Protein AF-A0A0L9V5A2-F1 (afdb_monomer_lite)

Sequence (262 aa):
MARRSCGPNLGGWISEEEAQTNFIDHWRLRKVIPHKYSILRFFRREGFIFQEWLERQRLKTFVEMDDQWYPDLLKKEFWTSIVGFHPRGEKTYLGIEGMHKFVVYQDCLGDPNQARDYSLYRTGEMKRDYCLCAFVIAWILLPRGDNHAQLTTEDVCIIHLLKENIQTNWETSISDNMIKLTRLEATSLPYVVFVFKVHHYFHIDCVEESCETYGKRNVVDKIALHHMGLRHGVEGWTFKDENHVEEEAPIGSSSASIRPKS

Foldseek 3Di:
DDDDPPDPPPPPLDPDPVVLVVLQVLVVPFAADEAFAEDLVQCVVLPADLSVLCVLQVCNCQRHPFDKFFPVVPDSSLVSVLLSDDPPDDAQLPPPDPDPLLVLLLVQFPHSPDDDDPPWRFLLGGDPSLSVQLVSCCGGLQDDDDDSRTDDSSSSSVSVCSVVVPHGPSVNSSSVSQNVQSPVSHDHHYDRVVSVVVVVVVVDDPPDGDIDGDDPVSYCHPVVLVVSQWDQDPVGTDHPVVPPPDPDDDDDDDDDDDDDDD

Secondary structure (DSSP, 8-state):
----------TTSSS-HHHHHHHHHHHHTSPBPPPPEE-HHHHHHTT--HHHHHHHTT-HHHHT----B-GGG--HHHHHHHHT---SS--SSS--TT--HHHHHHHHBSSTTS---TTSEEGGGB-HHHHHHHHHIIIIIS--SS-TTEE-HHHHHHHHHHHTT----HHHHHHHHHHHHHT-TTSPB--HHHHHHHHHHTT---TT---B---TTTEESHHHHHHTTEEEETTEEEEGGG------PPP-----------

Radius of gyration: 23.57 Å; chains: 1; bounding box: 55×64×80 Å

pLDDT: mean 73.64, std 19.16, range [28.72, 97.06]

Organism: Phaseolus angularis (NCBI:txid3914)

Structure (mmCIF, N/CA/C/O backbone):
data_AF-A0A0L9V5A2-F1
#
_entry.id   AF-A0A0L9V5A2-F1
#
loop_
_atom_site.group_PDB
_atom_site.id
_atom_site.type_symbol
_atom_site.label_atom_id
_atom_site.label_alt_id
_atom_site.label_comp_id
_atom_site.label_asym_id
_atom_site.label_entity_id
_atom_site.label_seq_id
_atom_site.pdbx_PDB_ins_code
_atom_site.Cartn_x
_atom_site.Cartn_y
_atom_site.Cartn_z
_atom_site.occupancy
_atom_site.B_iso_or_equiv
_atom_site.auth_seq_id
_atom_site.auth_comp_id
_atom_site.auth_asym_id
_atom_site.auth_atom_id
_atom_site.pdbx_PDB_model_num
ATOM 1 N N . MET A 1 1 ? -34.543 -8.722 35.171 1.00 34.91 1 MET A N 1
ATOM 2 C CA . MET A 1 1 ? -33.321 -9.482 34.823 1.00 34.91 1 MET A CA 1
ATOM 3 C C . MET A 1 1 ? -32.223 -8.487 34.509 1.00 34.91 1 MET A C 1
ATOM 5 O O . MET A 1 1 ? -32.443 -7.604 33.691 1.00 34.91 1 MET A O 1
ATOM 9 N N . ALA A 1 2 ? -31.104 -8.564 35.227 1.00 29.91 2 ALA A N 1
ATOM 10 C CA . ALA A 1 2 ? -29.994 -7.627 35.101 1.00 29.91 2 ALA A CA 1
ATOM 11 C C . ALA A 1 2 ? -29.233 -7.851 33.785 1.00 29.91 2 ALA A C 1
ATOM 13 O O . ALA A 1 2 ? -28.894 -8.986 33.447 1.00 29.91 2 ALA A O 1
ATOM 14 N N . ARG A 1 3 ? -28.971 -6.762 33.053 1.00 31.94 3 ARG A N 1
ATOM 15 C CA . ARG A 1 3 ? -28.111 -6.750 31.865 1.00 31.94 3 ARG A CA 1
ATOM 16 C C . ARG A 1 3 ? -26.675 -7.032 32.309 1.00 31.94 3 ARG A C 1
ATOM 18 O O . ARG A 1 3 ? -26.123 -6.278 33.106 1.00 31.94 3 ARG A O 1
ATOM 25 N N . ARG A 1 4 ? -26.071 -8.113 31.811 1.00 29.58 4 ARG A N 1
ATOM 26 C CA . ARG A 1 4 ? -24.625 -8.329 31.928 1.00 29.58 4 ARG A CA 1
ATOM 27 C C . ARG A 1 4 ? -23.933 -7.397 30.937 1.00 29.58 4 ARG A C 1
ATOM 29 O O . ARG A 1 4 ? -23.961 -7.649 29.740 1.00 29.58 4 ARG A O 1
ATOM 36 N N . SER A 1 5 ? -23.322 -6.331 31.441 1.00 33.75 5 SER A N 1
ATOM 37 C CA . SER A 1 5 ? -22.288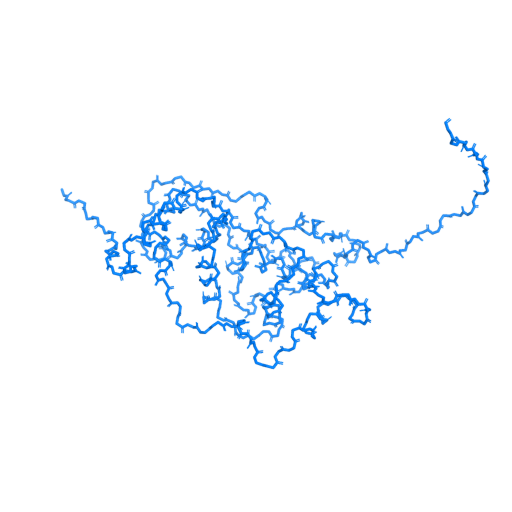 -5.602 30.712 1.00 33.75 5 SER A CA 1
ATOM 38 C C . SER A 1 5 ? -21.046 -6.491 30.640 1.00 33.75 5 SER A C 1
ATOM 40 O O . SER A 1 5 ? -20.347 -6.660 31.639 1.00 33.75 5 SER A O 1
ATOM 42 N N . CYS A 1 6 ? -20.777 -7.090 29.484 1.00 34.38 6 CYS A N 1
ATOM 43 C CA . CYS A 1 6 ? -19.465 -7.663 29.209 1.00 34.38 6 CYS A CA 1
ATOM 44 C C . CYS A 1 6 ? -18.643 -6.590 28.491 1.00 34.38 6 CYS A C 1
ATOM 46 O O . CYS A 1 6 ? -18.587 -6.547 27.269 1.00 34.38 6 CYS A O 1
ATOM 48 N N . GLY A 1 7 ? -18.086 -5.658 29.263 1.00 34.59 7 GLY A N 1
ATOM 49 C CA . GLY A 1 7 ? -16.953 -4.865 28.799 1.00 34.59 7 GLY A CA 1
ATOM 50 C C . GLY A 1 7 ? -15.673 -5.616 29.173 1.00 34.59 7 GLY A C 1
ATOM 51 O O . GLY A 1 7 ? -15.601 -6.105 30.307 1.00 34.59 7 GLY A O 1
ATOM 52 N N . PRO A 1 8 ? -14.674 -5.750 28.285 1.00 37.38 8 PRO A N 1
ATOM 53 C CA . PRO A 1 8 ? -13.376 -6.263 28.697 1.00 37.38 8 PRO A CA 1
ATOM 54 C C . PRO A 1 8 ? -12.800 -5.312 29.755 1.00 37.38 8 PRO A C 1
ATOM 56 O O . PRO A 1 8 ? -12.722 -4.102 29.549 1.00 37.38 8 PRO A O 1
ATOM 59 N N . ASN A 1 9 ? -12.444 -5.852 30.922 1.00 38.25 9 ASN A N 1
ATOM 60 C CA . ASN A 1 9 ? -11.760 -5.096 31.964 1.00 38.25 9 ASN A CA 1
ATOM 61 C C . ASN A 1 9 ? -10.348 -4.747 31.456 1.00 38.25 9 ASN A C 1
ATOM 63 O O . ASN A 1 9 ? -9.473 -5.608 31.397 1.00 38.25 9 ASN A O 1
ATOM 67 N N . LEU A 1 10 ? -10.169 -3.492 31.039 1.00 41.09 10 LEU A N 1
ATOM 68 C CA . LEU A 1 10 ? -8.944 -2.927 30.456 1.00 41.09 10 LEU A CA 1
ATOM 69 C C . LEU A 1 10 ? -7.953 -2.402 31.518 1.00 41.09 10 LEU A C 1
ATOM 71 O O . LEU A 1 10 ? -7.023 -1.665 31.186 1.00 41.09 10 LEU A O 1
ATOM 75 N N . GLY A 1 11 ? -8.117 -2.767 32.793 1.00 28.72 11 GLY A N 1
ATOM 76 C CA . GLY A 1 11 ? -7.123 -2.471 33.825 1.00 28.72 11 GLY A CA 1
ATOM 77 C C . GLY A 1 11 ? -5.803 -3.196 33.539 1.00 28.72 11 GLY A C 1
ATOM 78 O O . GLY A 1 11 ? -5.769 -4.423 33.547 1.00 28.72 11 GLY A O 1
ATOM 79 N N . GLY A 1 12 ? -4.729 -2.439 33.280 1.00 41.78 12 GLY A N 1
ATOM 80 C CA . GLY A 1 12 ? -3.359 -2.964 33.139 1.00 41.78 12 GLY A CA 1
ATOM 81 C C . GLY A 1 12 ? -2.723 -2.894 31.744 1.00 41.78 12 GLY A C 1
ATOM 82 O O . GLY A 1 12 ? -1.636 -3.432 31.566 1.00 41.78 12 GLY A O 1
ATOM 83 N N . TRP A 1 13 ? -3.363 -2.254 30.759 1.00 40.25 13 TRP A N 1
ATOM 84 C CA . TRP A 1 13 ? -2.902 -2.274 29.356 1.00 40.25 13 TRP A CA 1
ATOM 85 C C . TRP A 1 13 ? -2.117 -1.022 28.932 1.00 40.25 13 TRP A C 1
ATOM 87 O O . TRP A 1 13 ? -1.322 -1.077 27.998 1.00 40.25 13 TRP A O 1
ATOM 97 N N . ILE A 1 14 ? -2.297 0.090 29.649 1.00 42.50 14 ILE A N 1
ATOM 98 C CA . ILE A 1 14 ? -1.405 1.253 29.649 1.00 42.50 14 ILE A CA 1
ATOM 99 C C . ILE A 1 14 ? -1.099 1.514 31.122 1.00 42.50 14 ILE A C 1
ATOM 101 O O . ILE A 1 14 ? -2.015 1.773 31.898 1.00 42.50 14 ILE A O 1
ATOM 105 N N . SER A 1 15 ? 0.162 1.368 31.522 1.00 46.91 15 SER A N 1
ATOM 106 C CA . SER A 1 15 ? 0.551 1.471 32.936 1.00 46.91 15 SER A CA 1
ATOM 107 C C . SER A 1 15 ? 0.472 2.903 33.477 1.00 46.91 15 SER A C 1
ATOM 109 O O . SER A 1 15 ? 0.377 3.085 34.686 1.00 46.91 15 SER A O 1
ATOM 111 N N . GLU A 1 16 ? 0.503 3.906 32.593 1.00 49.38 16 GLU A N 1
ATOM 112 C CA . GLU A 1 16 ? 0.382 5.325 32.934 1.00 49.38 16 GLU A CA 1
ATOM 113 C C . GLU A 1 16 ? -1.010 5.877 32.610 1.00 49.38 16 GLU A C 1
ATOM 115 O O . GLU A 1 16 ? -1.433 5.955 31.455 1.00 49.38 16 GLU A O 1
ATOM 120 N N . GLU A 1 17 ? -1.695 6.332 33.652 1.00 52.56 17 GLU A N 1
ATOM 121 C CA . GLU A 1 17 ? -3.030 6.931 33.585 1.00 52.56 17 GLU A CA 1
ATOM 122 C C . GLU A 1 17 ? -3.044 8.237 32.762 1.00 52.56 17 GLU A C 1
ATOM 124 O O . GLU A 1 17 ? -3.999 8.519 32.033 1.00 52.56 17 GLU A O 1
ATOM 129 N N . GLU A 1 18 ? -1.944 8.996 32.791 1.00 56.12 18 GLU A N 1
ATOM 130 C CA . GLU A 1 18 ? -1.757 10.223 32.006 1.00 56.12 18 GLU A CA 1
ATOM 131 C C . GLU A 1 18 ? -1.566 9.931 30.509 1.00 56.12 18 GLU A C 1
ATOM 133 O O . GLU A 1 18 ? -2.202 10.569 29.670 1.00 56.12 18 GLU A O 1
ATOM 138 N N . ALA A 1 19 ? -0.773 8.914 30.152 1.00 53.50 19 ALA A N 1
ATOM 139 C CA . ALA A 1 19 ? -0.595 8.481 28.764 1.00 53.50 19 ALA A CA 1
ATOM 140 C C . ALA A 1 19 ? -1.900 7.928 28.172 1.00 53.50 19 ALA A C 1
ATOM 142 O O . ALA A 1 19 ? -2.226 8.188 27.012 1.00 53.50 19 ALA A O 1
ATOM 143 N N . GLN A 1 20 ? -2.678 7.210 28.987 1.00 52.59 20 GLN A N 1
ATOM 144 C CA . GLN A 1 20 ? -4.010 6.758 28.610 1.00 52.59 20 GLN A CA 1
ATOM 145 C C . GLN A 1 20 ? -4.940 7.957 28.369 1.00 52.59 20 GLN A C 1
ATOM 147 O O . GLN A 1 20 ? -5.577 8.019 27.320 1.00 52.59 20 GLN A O 1
ATOM 152 N N . THR A 1 21 ? -4.989 8.926 29.286 1.00 55.62 21 THR A N 1
ATOM 153 C CA . THR A 1 21 ? -5.849 10.124 29.188 1.00 55.62 21 THR A CA 1
ATOM 154 C C . THR A 1 21 ? -5.480 11.018 28.004 1.00 55.62 21 THR A C 1
ATOM 156 O O . THR A 1 21 ? -6.349 11.361 27.203 1.00 55.62 21 THR A O 1
ATOM 159 N N . ASN A 1 22 ? -4.190 11.288 27.795 1.00 56.88 22 ASN A N 1
ATOM 160 C CA . ASN A 1 22 ? -3.711 12.044 26.638 1.00 56.88 22 ASN A CA 1
ATOM 161 C C . ASN A 1 22 ? -4.047 11.341 25.318 1.00 56.88 22 ASN A C 1
ATOM 163 O O . ASN A 1 22 ? -4.504 11.988 24.376 1.00 56.88 22 ASN A O 1
ATOM 167 N N . PHE A 1 23 ? -3.892 10.018 25.243 1.00 54.31 23 PHE A N 1
ATOM 168 C CA . PHE A 1 23 ? -4.309 9.254 24.068 1.00 54.31 23 PHE A CA 1
ATOM 169 C C . PHE A 1 23 ? -5.811 9.423 23.780 1.00 54.31 23 PHE A C 1
ATOM 171 O O . PHE A 1 23 ? -6.202 9.610 22.629 1.00 54.31 23 PHE A O 1
ATOM 178 N N . ILE A 1 24 ? -6.648 9.406 24.821 1.00 55.12 24 ILE A N 1
ATOM 179 C CA . ILE A 1 24 ? -8.111 9.505 24.722 1.00 55.12 24 ILE A CA 1
ATOM 180 C C . ILE A 1 24 ? -8.573 10.858 24.170 1.00 55.12 24 ILE A C 1
ATOM 182 O O . ILE A 1 24 ? -9.433 10.888 23.283 1.00 55.12 24 ILE A O 1
ATOM 186 N N . ASP A 1 25 ? -8.026 11.959 24.680 1.00 56.47 25 ASP A N 1
ATOM 187 C CA . ASP A 1 25 ? -8.466 13.304 24.297 1.00 56.47 25 ASP A CA 1
ATOM 188 C C . ASP A 1 25 ? -8.035 13.655 22.872 1.00 56.47 25 ASP A C 1
ATOM 190 O O . ASP A 1 25 ? -8.828 14.184 22.088 1.00 56.47 25 ASP A O 1
ATOM 194 N N . HIS A 1 26 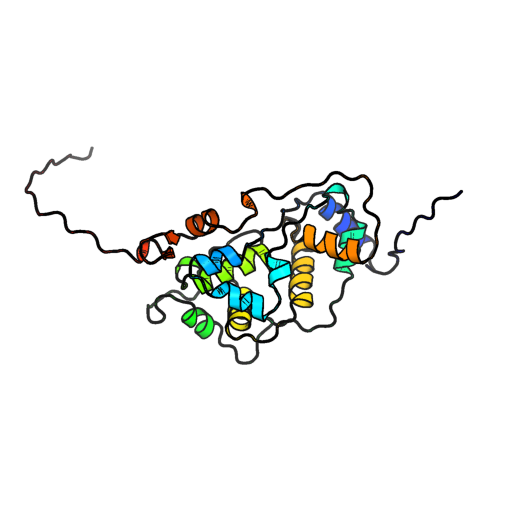? -6.825 13.247 22.479 1.00 57.41 26 HIS A N 1
ATOM 195 C CA . HIS A 1 26 ? -6.361 13.419 21.106 1.00 57.41 26 HIS A CA 1
ATOM 196 C C . HIS A 1 26 ? -7.126 12.527 20.128 1.00 57.41 26 HIS A C 1
ATOM 198 O O . HIS A 1 26 ? -7.284 12.918 18.977 1.00 57.41 26 HIS A O 1
ATOM 204 N N . TRP A 1 27 ? -7.609 11.354 20.558 1.00 61.81 27 TRP A N 1
ATOM 205 C CA . TRP A 1 27 ? -8.326 10.395 19.713 1.00 61.81 27 TRP A CA 1
ATOM 206 C C . TRP A 1 27 ? -9.686 10.908 19.237 1.00 61.81 27 TRP A C 1
ATOM 208 O O . TRP A 1 27 ? -9.975 10.880 18.042 1.00 61.81 27 TRP A O 1
ATOM 218 N N . ARG A 1 28 ? -10.524 11.397 20.164 1.00 58.03 28 ARG A N 1
ATOM 219 C CA . ARG A 1 28 ? -11.908 11.830 19.873 1.00 58.03 28 ARG A CA 1
ATOM 220 C C . ARG A 1 2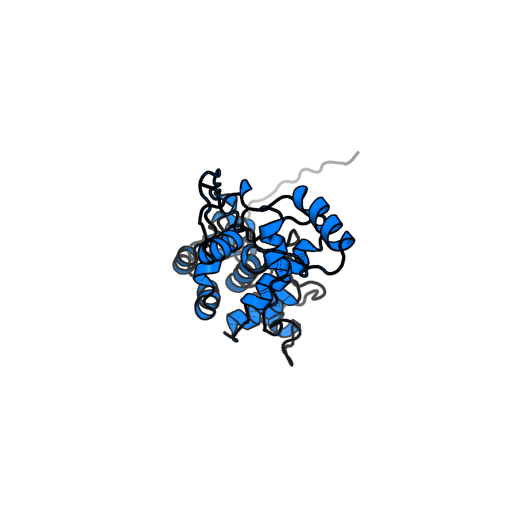8 ? -11.993 12.977 18.868 1.00 58.03 28 ARG A C 1
ATOM 222 O O . ARG A 1 28 ? -13.034 13.164 18.246 1.00 58.03 28 ARG A O 1
ATOM 229 N N . LEU A 1 29 ? -10.913 13.738 18.722 1.00 61.34 29 LEU A N 1
ATOM 230 C CA . LEU A 1 29 ? -10.829 14.885 17.824 1.00 61.34 29 LEU A CA 1
ATOM 231 C C . LEU A 1 29 ? -10.272 14.523 16.438 1.00 61.34 29 LEU A C 1
ATOM 233 O O . LEU A 1 29 ? -10.279 15.373 15.545 1.00 61.34 29 LEU A O 1
ATOM 237 N N . ARG A 1 30 ? -9.787 13.289 16.222 1.00 69.31 30 ARG A N 1
ATOM 238 C CA . ARG A 1 30 ? -9.163 12.918 14.944 1.00 69.31 30 ARG A CA 1
ATOM 239 C C . ARG A 1 30 ? -10.191 12.551 13.894 1.00 69.31 30 ARG A C 1
ATOM 241 O O . ARG A 1 30 ? -11.152 11.825 14.129 1.00 69.31 30 ARG A O 1
ATOM 248 N N . LYS A 1 31 ? -9.902 12.977 12.669 1.00 72.31 31 LYS A N 1
ATOM 249 C CA . LYS A 1 31 ? -10.633 12.544 11.487 1.00 72.31 31 LYS A CA 1
ATOM 250 C C . LYS A 1 31 ? -10.327 11.074 11.194 1.00 72.31 31 LYS A C 1
ATOM 252 O O . LYS A 1 31 ? -9.170 10.677 11.076 1.00 72.31 31 LYS A O 1
ATOM 257 N N . VAL A 1 32 ? -11.366 10.276 11.010 1.00 71.56 32 VAL A N 1
ATOM 258 C CA . VAL A 1 32 ? -11.252 8.945 10.414 1.00 71.56 32 VAL A CA 1
ATOM 259 C C . VAL A 1 32 ? -11.216 9.097 8.896 1.00 71.56 32 VAL A C 1
ATOM 261 O O . VAL A 1 32 ? -12.006 9.858 8.330 1.00 71.56 32 VAL A O 1
ATOM 264 N N . ILE A 1 33 ? -10.309 8.387 8.221 1.00 69.25 33 ILE A N 1
ATOM 265 C CA . ILE A 1 33 ? -10.357 8.281 6.760 1.00 69.25 33 ILE A CA 1
ATOM 266 C C . ILE A 1 33 ? -10.955 6.924 6.389 1.00 69.25 33 ILE A C 1
ATOM 268 O O . ILE A 1 33 ? -10.429 5.888 6.807 1.00 69.25 33 ILE A O 1
ATOM 272 N N . PRO A 1 34 ? -12.020 6.903 5.567 1.00 68.62 34 PRO A N 1
ATOM 273 C CA . PRO A 1 34 ? -12.517 5.658 5.011 1.00 68.62 34 PRO A CA 1
ATOM 274 C C . PRO A 1 34 ? -11.399 5.011 4.192 1.00 68.62 34 PRO A C 1
ATOM 276 O O . PRO A 1 34 ? -10.783 5.665 3.344 1.00 68.62 34 PRO A O 1
ATOM 279 N N . HIS A 1 35 ? -11.115 3.737 4.468 1.00 76.62 35 HIS A N 1
ATOM 280 C CA . HIS A 1 35 ? -10.011 3.042 3.817 1.00 76.62 35 HIS A CA 1
ATOM 281 C C . HIS A 1 35 ? -10.168 3.056 2.286 1.00 76.62 35 HIS A C 1
ATOM 283 O O . HIS A 1 35 ? -11.277 3.143 1.748 1.00 76.62 35 HIS A O 1
ATOM 289 N N . LYS A 1 36 ? -9.042 3.035 1.570 1.00 87.88 36 LYS A N 1
ATOM 290 C CA . LYS A 1 36 ? -9.054 2.804 0.125 1.00 87.88 36 LYS A CA 1
ATOM 291 C C . LYS A 1 36 ? -9.050 1.308 -0.138 1.00 87.88 36 LYS A C 1
ATOM 293 O O . LYS A 1 36 ? -8.382 0.571 0.581 1.00 87.88 36 LYS A O 1
ATOM 298 N N . TYR A 1 37 ? -9.770 0.876 -1.157 1.00 91.06 37 TYR A N 1
ATOM 299 C CA . TYR A 1 37 ? -9.797 -0.516 -1.589 1.00 91.06 37 TYR A CA 1
ATOM 300 C C . TYR A 1 37 ? -9.590 -0.596 -3.090 1.00 91.06 37 TYR A C 1
ATOM 302 O O . TYR A 1 37 ? -9.772 0.383 -3.812 1.00 91.06 37 TYR A O 1
ATOM 310 N N . SER A 1 38 ? -9.169 -1.754 -3.566 1.00 91.75 38 SER A N 1
ATOM 311 C CA . SER A 1 38 ? -8.843 -1.980 -4.968 1.00 91.75 38 SER A CA 1
ATOM 312 C C . SER A 1 38 ? -9.499 -3.268 -5.425 1.00 91.75 38 SER A C 1
ATOM 314 O O . SER A 1 38 ? -9.454 -4.250 -4.702 1.00 91.75 38 SER A O 1
ATOM 316 N N . ILE A 1 39 ? -10.093 -3.281 -6.619 1.00 92.19 39 ILE A N 1
ATOM 317 C CA . ILE A 1 39 ? -10.663 -4.499 -7.209 1.00 92.19 39 ILE A CA 1
ATOM 318 C C . ILE A 1 39 ? -9.583 -5.130 -8.090 1.00 92.19 39 ILE A C 1
ATOM 320 O O . ILE A 1 39 ? -9.390 -4.732 -9.239 1.00 92.19 39 ILE A O 1
ATOM 324 N N . LEU A 1 40 ? -8.880 -6.147 -7.590 1.00 93.94 40 LEU A N 1
ATOM 325 C CA . LEU A 1 40 ? -7.730 -6.752 -8.278 1.00 93.94 40 LEU A CA 1
ATOM 326 C C . LEU A 1 40 ? -8.119 -7.384 -9.620 1.00 93.94 40 LEU A C 1
ATOM 328 O O . LEU A 1 40 ? -7.334 -7.409 -10.571 1.00 93.94 40 LEU A O 1
ATOM 332 N N . ARG A 1 41 ? -9.368 -7.852 -9.731 1.00 93.94 41 ARG A N 1
ATOM 333 C CA . ARG A 1 41 ? -9.929 -8.365 -10.990 1.00 93.94 41 ARG A CA 1
ATOM 334 C C . ARG A 1 41 ? -9.977 -7.323 -12.106 1.00 93.94 41 ARG A C 1
ATOM 336 O O . ARG A 1 41 ? -9.852 -7.720 -13.261 1.00 93.94 41 ARG A O 1
ATOM 343 N N . PHE A 1 42 ? -10.179 -6.043 -11.789 1.00 94.12 42 PHE A N 1
ATOM 344 C CA . PHE A 1 42 ? -10.147 -4.969 -12.784 1.00 94.12 42 PHE A CA 1
ATOM 345 C C . PHE A 1 42 ? -8.741 -4.870 -13.381 1.00 94.12 42 PHE A C 1
ATOM 347 O O . PHE A 1 42 ? -8.574 -5.075 -14.577 1.00 94.12 42 PHE A O 1
ATOM 354 N N . PHE A 1 43 ? -7.719 -4.719 -12.540 1.00 94.94 43 PHE A N 1
ATOM 355 C CA . PHE A 1 43 ? -6.332 -4.578 -12.987 1.00 94.94 43 PHE A CA 1
ATOM 356 C C . PHE A 1 43 ? -5.820 -5.767 -13.802 1.00 94.94 43 PHE A C 1
ATOM 358 O O . PHE A 1 43 ? -5.150 -5.576 -14.814 1.00 94.94 43 PHE A O 1
ATOM 365 N N . ARG A 1 44 ? -6.215 -6.992 -13.436 1.00 94.88 44 ARG A N 1
ATOM 366 C CA . ARG A 1 44 ? -5.898 -8.180 -14.240 1.00 94.88 44 ARG A CA 1
ATOM 367 C C . ARG A 1 44 ? -6.450 -8.089 -15.667 1.00 94.88 44 ARG A C 1
ATOM 369 O O . ARG A 1 44 ? -5.769 -8.487 -16.603 1.00 94.88 44 ARG A O 1
ATOM 376 N N . ARG A 1 45 ? -7.685 -7.600 -15.842 1.00 94.31 45 ARG A N 1
ATOM 377 C CA . ARG A 1 45 ? -8.304 -7.445 -17.174 1.00 94.31 45 ARG A CA 1
ATOM 378 C C . ARG A 1 45 ? -7.631 -6.349 -17.992 1.00 94.31 45 ARG A C 1
ATOM 380 O O . ARG A 1 45 ? -7.540 -6.477 -19.203 1.00 94.31 45 ARG A O 1
ATOM 387 N N . GLU A 1 46 ? -7.142 -5.319 -17.316 1.00 93.62 46 GLU A N 1
ATOM 388 C CA . GLU A 1 46 ? -6.435 -4.185 -17.915 1.00 93.62 46 GLU A CA 1
ATOM 389 C C . GLU A 1 46 ? -4.945 -4.480 -18.205 1.00 93.62 46 GLU A C 1
ATOM 391 O O . GLU A 1 46 ? -4.208 -3.590 -18.625 1.00 93.62 46 GLU A O 1
ATOM 396 N N . GLY A 1 47 ? -4.484 -5.721 -17.990 1.00 93.94 47 GLY A N 1
ATOM 397 C CA . GLY A 1 47 ? -3.134 -6.170 -18.352 1.00 93.94 47 GLY A CA 1
ATOM 398 C C . GLY A 1 47 ? -2.034 -5.821 -17.345 1.00 93.94 47 GLY A C 1
ATOM 399 O O . GLY A 1 47 ? -0.850 -5.882 -17.686 1.00 93.94 47 GLY A O 1
ATOM 400 N N . PHE A 1 48 ? -2.398 -5.453 -16.118 1.00 95.50 48 PHE A N 1
ATOM 401 C CA . PHE A 1 48 ? -1.442 -5.320 -15.020 1.00 95.50 48 PHE A CA 1
ATOM 402 C C . PHE A 1 48 ? -1.061 -6.694 -14.453 1.00 95.50 48 PHE A C 1
ATOM 404 O O . PHE A 1 48 ? -1.767 -7.684 -14.654 1.00 95.50 48 PHE A O 1
ATOM 411 N N . ILE A 1 49 ? 0.058 -6.752 -13.737 1.00 95.94 49 ILE A N 1
ATOM 412 C CA . ILE A 1 49 ? 0.645 -7.944 -13.111 1.00 95.94 49 ILE A CA 1
ATOM 413 C C . ILE A 1 49 ? 0.768 -7.769 -11.590 1.00 95.94 49 ILE A C 1
ATOM 415 O O . ILE A 1 49 ? 0.697 -8.763 -10.866 1.00 95.94 49 ILE A O 1
ATOM 419 N N . PHE A 1 50 ? 0.909 -6.540 -11.072 1.00 95.56 50 PHE A N 1
ATOM 420 C CA . PHE A 1 50 ? 1.175 -6.294 -9.643 1.00 95.56 50 PHE A CA 1
ATOM 421 C C . PHE A 1 50 ? 0.166 -6.972 -8.698 1.00 95.56 50 PHE A C 1
ATOM 423 O O . PHE A 1 50 ? 0.515 -7.369 -7.586 1.00 95.56 50 PHE A O 1
ATOM 430 N N . GLN A 1 51 ? -1.087 -7.142 -9.133 1.00 95.94 51 GLN A N 1
ATOM 431 C CA . GLN A 1 51 ? -2.118 -7.805 -8.341 1.00 95.94 51 GLN A CA 1
ATOM 432 C C . GLN A 1 51 ? -1.771 -9.263 -8.019 1.00 95.94 51 GLN A C 1
ATOM 434 O O . GLN A 1 51 ? -2.181 -9.770 -6.977 1.00 95.94 51 GLN A O 1
ATOM 439 N N . GLU A 1 52 ? -1.001 -9.939 -8.877 1.00 97.06 52 GLU A N 1
ATOM 440 C CA . GLU A 1 52 ? -0.522 -11.293 -8.599 1.00 97.06 52 GLU A CA 1
ATOM 441 C C . GLU A 1 52 ? 0.451 -11.313 -7.421 1.00 97.06 52 GLU A C 1
ATOM 443 O O . GLU A 1 52 ? 0.446 -12.265 -6.643 1.00 97.06 52 GLU A O 1
ATOM 448 N N . TRP A 1 53 ? 1.264 -10.265 -7.257 1.00 97.06 53 TRP A N 1
ATOM 449 C CA . TRP A 1 53 ? 2.206 -10.152 -6.141 1.00 97.06 53 TRP A CA 1
ATOM 450 C C . TRP A 1 53 ? 1.451 -10.098 -4.807 1.00 97.06 53 TRP A C 1
ATOM 452 O O . TRP A 1 53 ? 1.801 -10.796 -3.857 1.00 97.06 53 TRP A O 1
ATOM 462 N N . LEU A 1 54 ? 0.345 -9.348 -4.768 1.00 95.88 54 LEU A N 1
ATOM 463 C CA . LEU A 1 54 ? -0.548 -9.268 -3.607 1.00 95.88 54 LEU A CA 1
ATOM 464 C C . LEU A 1 54 ? -1.260 -10.602 -3.335 1.00 95.88 54 LEU A C 1
ATOM 466 O O . LEU A 1 54 ? -1.362 -11.039 -2.187 1.00 95.88 54 LEU A O 1
ATOM 470 N N . GLU A 1 55 ? -1.751 -11.271 -4.380 1.00 94.56 55 GLU A N 1
ATOM 471 C CA . GLU A 1 55 ? -2.447 -12.554 -4.243 1.00 94.56 55 GLU A CA 1
ATOM 472 C C . GLU A 1 55 ? -1.528 -13.668 -3.722 1.00 94.56 55 GLU A C 1
ATOM 474 O O . GLU A 1 55 ? -1.948 -14.430 -2.848 1.00 94.56 55 GLU A O 1
ATOM 479 N N . ARG A 1 56 ? -0.265 -13.730 -4.172 1.00 95.12 56 ARG A N 1
ATOM 480 C CA . ARG A 1 56 ? 0.730 -14.701 -3.668 1.00 95.12 56 ARG A CA 1
ATOM 481 C C . ARG A 1 56 ? 0.993 -14.541 -2.168 1.00 95.12 56 ARG A C 1
ATOM 483 O O . ARG A 1 56 ? 1.215 -15.527 -1.473 1.00 95.12 56 ARG A O 1
ATOM 490 N N . GLN A 1 57 ? 0.857 -13.317 -1.666 1.00 92.00 57 GLN A N 1
ATOM 491 C CA . GLN A 1 57 ? 1.013 -12.951 -0.257 1.00 92.00 57 GLN A CA 1
ATOM 492 C C . GLN A 1 57 ? -0.298 -13.027 0.540 1.00 92.00 57 GLN A C 1
ATOM 494 O O . GLN A 1 57 ? -0.341 -12.637 1.705 1.00 92.00 57 GLN A O 1
ATOM 499 N N . ARG A 1 58 ? -1.377 -13.548 -0.068 1.00 92.44 58 ARG A N 1
ATOM 500 C CA . ARG A 1 58 ? -2.716 -13.684 0.536 1.00 92.44 58 ARG A CA 1
ATOM 501 C C . ARG A 1 58 ? -3.339 -12.350 0.969 1.00 92.44 58 ARG A C 1
ATOM 503 O O . ARG A 1 58 ? -4.234 -12.329 1.808 1.00 92.44 58 ARG A O 1
ATOM 510 N N . LEU A 1 59 ? -2.930 -11.243 0.349 1.00 93.62 59 LEU A N 1
ATOM 511 C CA . LEU A 1 59 ? -3.420 -9.898 0.671 1.00 93.62 59 LEU A CA 1
ATOM 512 C C . LEU A 1 59 ? -4.741 -9.532 -0.003 1.00 93.62 59 LEU A C 1
ATOM 514 O O . LEU A 1 59 ? -5.311 -8.487 0.294 1.00 93.62 59 LEU A O 1
ATOM 518 N N . LYS A 1 60 ? -5.249 -10.377 -0.901 1.00 93.88 60 LYS A N 1
ATOM 519 C CA . LYS A 1 60 ? -6.456 -10.095 -1.684 1.00 93.88 60 LYS A CA 1
ATOM 520 C C . LYS A 1 60 ? -7.643 -9.661 -0.828 1.00 93.88 60 LYS A C 1
ATOM 522 O O . LYS A 1 60 ? -8.173 -8.582 -1.039 1.00 93.88 60 LYS A O 1
ATOM 527 N N . THR A 1 61 ? -8.029 -10.471 0.157 1.00 90.44 61 THR A N 1
ATOM 528 C CA . THR A 1 61 ? -9.183 -10.176 1.021 1.00 90.44 61 THR A CA 1
ATOM 529 C C . THR A 1 61 ? -9.022 -8.856 1.769 1.00 90.44 61 THR A C 1
ATOM 531 O O . THR A 1 61 ? -10.005 -8.173 2.022 1.00 90.44 61 THR A O 1
ATOM 534 N N . PHE A 1 62 ? -7.786 -8.487 2.108 1.00 90.00 62 PHE A N 1
ATOM 535 C CA . PHE A 1 62 ? -7.499 -7.226 2.776 1.00 90.00 62 PHE A CA 1
ATOM 536 C C . PHE A 1 62 ? -7.603 -6.034 1.815 1.00 90.00 62 PHE A C 1
ATOM 538 O O . PHE A 1 62 ? -8.203 -5.018 2.146 1.00 90.00 62 PHE A O 1
ATOM 545 N N . VAL A 1 63 ? -7.045 -6.163 0.608 1.00 92.06 63 VAL A N 1
ATOM 546 C CA . VAL A 1 63 ? -6.996 -5.086 -0.393 1.00 92.06 63 VAL A CA 1
ATOM 547 C C . VAL A 1 63 ? -8.349 -4.833 -1.067 1.00 92.06 63 VAL A C 1
ATOM 549 O O . VAL A 1 63 ? -8.640 -3.697 -1.442 1.00 92.06 63 VAL A O 1
ATOM 552 N N . GLU A 1 64 ? -9.171 -5.873 -1.205 1.00 92.62 64 GLU A N 1
ATOM 553 C CA . GLU A 1 64 ? -10.517 -5.807 -1.793 1.00 92.62 64 GLU A CA 1
ATOM 554 C C . GLU A 1 64 ? -11.622 -5.583 -0.742 1.00 92.62 64 GLU A C 1
ATOM 556 O O . GLU A 1 64 ? -12.794 -5.741 -1.062 1.00 92.62 64 GLU A O 1
ATOM 561 N N . MET A 1 65 ? -11.275 -5.259 0.507 1.00 88.44 65 MET A N 1
ATOM 562 C CA . MET A 1 65 ? -12.255 -5.033 1.573 1.00 88.44 65 MET A CA 1
ATOM 563 C C . MET A 1 65 ? -13.159 -3.839 1.215 1.00 88.44 65 MET A C 1
ATOM 565 O O . MET A 1 65 ? -12.659 -2.762 0.934 1.00 88.44 65 MET A O 1
ATOM 569 N N . ASP A 1 66 ? -14.476 -4.008 1.161 1.00 86.12 66 ASP A N 1
ATOM 570 C CA . ASP A 1 66 ? -15.408 -2.938 0.759 1.00 86.12 66 ASP A CA 1
ATOM 571 C C . ASP A 1 66 ? -16.669 -2.885 1.634 1.00 86.12 66 ASP A C 1
ATOM 573 O O . ASP A 1 66 ? -17.660 -2.232 1.297 1.00 86.12 66 ASP A O 1
ATOM 577 N N . ASP A 1 67 ? -16.622 -3.557 2.783 1.00 81.19 67 ASP A N 1
ATOM 578 C CA . ASP A 1 67 ? -17.754 -3.671 3.685 1.00 81.19 67 ASP A CA 1
ATOM 579 C C . ASP A 1 67 ? -18.138 -2.339 4.335 1.00 81.19 67 ASP A C 1
ATOM 581 O O . ASP A 1 67 ? -17.350 -1.401 4.467 1.00 81.19 67 ASP A O 1
ATOM 585 N N . GLN A 1 68 ? -19.379 -2.288 4.805 1.00 76.62 68 GLN A N 1
ATOM 586 C CA . GLN A 1 68 ? -19.871 -1.177 5.607 1.00 76.62 68 GLN A CA 1
ATOM 587 C C . GLN A 1 68 ? -19.097 -1.083 6.927 1.00 76.62 68 GLN A C 1
ATOM 589 O O . GLN A 1 68 ? -18.707 -2.096 7.514 1.00 76.62 68 GLN A O 1
ATOM 594 N N . TRP A 1 69 ? -18.914 0.140 7.416 1.00 73.56 69 TRP A N 1
ATOM 595 C CA . TRP A 1 69 ? -18.358 0.401 8.742 1.00 73.56 69 TRP A CA 1
ATOM 596 C C . TRP A 1 69 ? -19.309 1.259 9.559 1.00 73.56 69 TRP A C 1
ATOM 598 O O . TRP A 1 69 ? -20.199 1.907 9.020 1.00 73.56 69 TRP A O 1
ATOM 608 N N . TYR A 1 70 ? -19.112 1.254 10.869 1.00 71.12 70 TYR A N 1
ATOM 609 C CA . TYR A 1 70 ? -19.989 1.906 11.830 1.00 71.12 70 TYR A CA 1
ATOM 610 C C . TYR A 1 70 ? -19.147 2.934 12.588 1.00 71.12 70 TYR A C 1
ATOM 612 O O . TYR A 1 70 ? -18.395 2.548 13.489 1.00 71.12 70 TYR A O 1
ATOM 620 N N . PRO A 1 71 ? -19.183 4.217 12.187 1.00 67.19 71 PRO A N 1
ATOM 621 C CA . PRO A 1 71 ? -18.339 5.250 12.783 1.00 67.19 71 PRO A CA 1
ATOM 622 C C . PRO A 1 71 ? -18.545 5.380 14.289 1.00 67.19 71 PRO A C 1
ATOM 624 O O . PRO A 1 71 ? -17.576 5.495 15.040 1.00 67.19 71 PRO A O 1
ATOM 627 N N . ASP A 1 72 ? -19.801 5.276 14.718 1.00 63.44 72 ASP A N 1
ATOM 628 C CA . ASP A 1 72 ? -20.223 5.390 16.113 1.00 63.44 72 ASP A CA 1
ATOM 629 C C . ASP A 1 72 ? -19.661 4.247 16.992 1.00 63.44 72 ASP A C 1
ATOM 631 O O . ASP A 1 72 ? -19.425 4.440 18.191 1.00 63.44 72 ASP A O 1
ATOM 635 N N . LEU A 1 73 ? -19.331 3.093 16.384 1.00 61.66 73 LEU A N 1
ATOM 636 C CA . LEU A 1 73 ? -18.759 1.920 17.058 1.00 61.66 73 LEU A CA 1
ATOM 637 C C . LEU A 1 73 ? -17.244 2.008 17.247 1.00 61.66 73 LEU A C 1
ATOM 639 O O . LEU A 1 73 ? -16.686 1.219 18.014 1.00 61.66 73 LEU A O 1
ATOM 643 N N . LEU A 1 74 ? -16.561 2.981 16.632 1.00 62.44 74 LEU A N 1
ATOM 644 C CA . LEU A 1 74 ? -15.131 3.242 16.848 1.00 62.44 74 LEU A CA 1
ATOM 645 C C . LEU A 1 74 ? -14.893 3.962 18.189 1.00 62.44 74 LEU A C 1
ATOM 647 O O . LEU A 1 74 ? -14.222 4.995 18.268 1.00 62.44 74 LEU A O 1
ATOM 651 N N . LYS A 1 75 ? -15.454 3.403 19.264 1.00 61.41 75 LYS A N 1
ATOM 652 C CA . LYS A 1 75 ? -15.331 3.903 20.633 1.00 61.41 75 LYS A CA 1
ATOM 653 C C . LYS A 1 75 ? -13.908 3.680 21.154 1.00 61.41 75 LYS A C 1
ATOM 655 O O . LYS A 1 75 ? -13.140 2.857 20.653 1.00 61.41 75 LYS A O 1
ATOM 660 N N . LYS A 1 76 ? -13.555 4.444 22.186 1.00 54.06 76 LYS A N 1
ATOM 661 C CA . LYS A 1 76 ? -12.249 4.463 22.870 1.00 54.06 76 LYS A CA 1
ATOM 662 C C . LYS A 1 76 ? -11.698 3.058 23.169 1.00 54.06 76 LYS A C 1
ATOM 664 O O . LYS A 1 76 ? -10.499 2.809 23.031 1.00 54.06 76 LYS A O 1
ATOM 669 N N . GLU A 1 77 ? -12.565 2.141 23.575 1.00 56.81 77 GLU A N 1
ATOM 670 C CA . GLU A 1 77 ? -12.226 0.782 24.004 1.00 56.81 77 GLU A CA 1
ATOM 671 C C . GLU A 1 77 ? -11.689 -0.066 22.839 1.00 56.81 77 GLU A C 1
ATOM 673 O O . GLU A 1 77 ? -10.781 -0.879 23.019 1.00 56.81 77 GLU A O 1
ATOM 678 N N . PHE A 1 78 ? -12.185 0.195 21.628 1.00 61.88 78 PHE A N 1
ATOM 679 C CA . PHE A 1 78 ? -11.844 -0.523 20.403 1.00 61.88 78 PHE A CA 1
ATOM 680 C C . PHE A 1 78 ? -10.377 -0.328 20.022 1.00 61.88 78 PHE A C 1
ATOM 682 O O . PHE A 1 78 ? -9.643 -1.284 19.792 1.00 61.88 78 PHE A O 1
ATOM 689 N N . TRP A 1 79 ? -9.914 0.920 20.028 1.00 58.50 79 TRP A N 1
ATOM 690 C CA . TRP A 1 79 ? -8.550 1.260 19.629 1.00 58.50 79 TRP A CA 1
ATOM 691 C C . TRP A 1 79 ? -7.527 1.026 20.726 1.00 58.50 79 TRP A C 1
ATOM 693 O O . TRP A 1 79 ? -6.394 0.655 20.431 1.00 58.50 79 TRP A O 1
ATOM 703 N N . THR A 1 80 ? -7.939 1.135 21.990 1.00 56.09 80 THR A N 1
ATOM 704 C CA . THR A 1 80 ? -7.094 0.738 23.125 1.00 56.09 80 THR A CA 1
ATOM 705 C C . THR A 1 80 ? -6.734 -0.752 23.043 1.00 56.09 80 THR A C 1
ATOM 707 O O . THR A 1 80 ? -5.587 -1.113 23.297 1.00 56.09 80 THR A O 1
ATOM 710 N N . SER A 1 81 ? -7.664 -1.612 22.601 1.00 58.88 81 SER A N 1
ATOM 711 C CA . SER A 1 81 ? -7.375 -3.036 22.366 1.00 58.88 81 SER A CA 1
ATOM 712 C C . SER A 1 81 ? -6.362 -3.275 21.237 1.00 58.88 81 SER A C 1
ATOM 714 O O . SER A 1 81 ? -5.536 -4.176 21.343 1.00 58.88 81 SER A O 1
ATOM 716 N N . ILE A 1 82 ? -6.360 -2.426 20.202 1.00 58.94 82 ILE A N 1
ATOM 717 C CA . ILE A 1 82 ? -5.400 -2.489 19.089 1.00 58.94 82 ILE A CA 1
ATOM 718 C C . ILE A 1 82 ? -4.018 -1.997 19.516 1.00 58.94 82 ILE A C 1
ATOM 720 O O . ILE A 1 82 ? -3.020 -2.601 19.152 1.00 58.94 82 ILE A O 1
ATOM 724 N N . VAL A 1 83 ? -3.934 -0.925 20.308 1.00 52.94 83 VAL A N 1
ATOM 725 C CA . VAL A 1 83 ? -2.650 -0.437 20.846 1.00 52.94 83 VAL A CA 1
ATOM 726 C C . VAL A 1 83 ? -2.039 -1.449 21.825 1.00 52.94 83 VAL A C 1
ATOM 728 O O . VAL A 1 83 ? -0.819 -1.556 21.913 1.00 52.94 83 VAL A O 1
ATOM 731 N N . GLY A 1 84 ? -2.873 -2.227 22.522 1.00 52.78 84 GLY A N 1
ATOM 732 C CA . GLY A 1 84 ? -2.445 -3.376 23.325 1.00 52.78 84 GLY A CA 1
ATOM 733 C C . GLY A 1 84 ? -2.153 -4.647 22.515 1.00 52.78 84 GLY A C 1
ATOM 734 O O . GLY A 1 84 ? -1.592 -5.598 23.069 1.00 52.78 84 GLY A O 1
ATOM 735 N N . PHE A 1 85 ? -2.502 -4.687 21.225 1.00 54.28 85 PHE A N 1
ATOM 736 C CA . PHE A 1 85 ? -2.221 -5.814 20.342 1.00 54.28 85 PHE A CA 1
ATOM 737 C C . PHE A 1 85 ? -0.719 -5.855 20.059 1.00 54.28 85 PHE A C 1
ATOM 739 O O . PHE A 1 85 ? -0.169 -4.963 19.420 1.00 54.28 85 PHE A O 1
ATOM 746 N N . HIS A 1 86 ? -0.052 -6.889 20.568 1.00 57.94 86 HIS A N 1
ATOM 747 C CA . HIS A 1 86 ? 1.369 -7.131 20.338 1.00 57.94 86 HIS A CA 1
ATOM 748 C C . HIS A 1 86 ? 1.511 -8.331 19.398 1.00 57.94 86 HIS A C 1
ATOM 750 O O . HIS A 1 86 ? 1.456 -9.477 19.864 1.00 57.94 86 HIS A O 1
ATOM 756 N N . PRO A 1 87 ? 1.682 -8.101 18.087 1.00 59.44 87 PRO A N 1
ATOM 757 C CA . PRO A 1 87 ? 1.981 -9.177 17.158 1.00 59.44 87 PRO A CA 1
ATOM 758 C C . PRO A 1 87 ? 3.283 -9.847 17.584 1.00 59.44 87 PRO A C 1
ATOM 760 O O . PRO A 1 87 ? 4.279 -9.184 17.870 1.00 59.44 87 PRO A O 1
ATOM 763 N N . ARG A 1 88 ? 3.304 -11.180 17.610 1.00 53.97 88 ARG A N 1
ATOM 764 C CA . ARG A 1 88 ? 4.482 -11.966 18.025 1.00 53.97 88 ARG A CA 1
ATOM 765 C C . ARG A 1 88 ? 5.534 -12.115 16.918 1.00 53.97 88 ARG A C 1
ATOM 767 O O . ARG A 1 88 ? 6.239 -13.118 16.874 1.00 53.97 88 ARG A O 1
ATOM 774 N N . GLY A 1 89 ? 5.608 -11.160 15.998 1.00 62.50 89 GLY A N 1
ATOM 775 C CA . GLY A 1 89 ? 6.426 -11.263 14.798 1.00 62.50 89 GLY A CA 1
ATOM 776 C C . GLY A 1 89 ? 7.399 -10.112 14.632 1.00 62.50 89 GLY A C 1
ATOM 777 O O . GLY A 1 89 ? 7.055 -8.971 14.919 1.00 62.50 89 GLY A O 1
ATOM 778 N N . GLU A 1 90 ? 8.581 -10.426 14.110 1.00 64.25 90 GLU A N 1
ATOM 779 C CA . GLU A 1 90 ? 9.578 -9.440 13.694 1.00 64.25 90 GLU A CA 1
ATOM 780 C C . GLU A 1 90 ? 9.072 -8.594 12.518 1.00 64.25 90 GLU A C 1
ATOM 782 O O . GLU A 1 90 ? 8.336 -9.070 11.642 1.00 64.25 90 GLU A O 1
ATOM 787 N N . LYS A 1 91 ? 9.505 -7.332 12.481 1.00 65.44 91 LYS A N 1
ATOM 788 C CA . LYS A 1 91 ? 9.251 -6.437 11.348 1.00 65.44 91 LYS A CA 1
ATOM 789 C C . LYS A 1 91 ? 9.976 -6.954 10.117 1.00 65.44 91 LYS A C 1
ATOM 791 O O . LYS A 1 91 ? 11.188 -7.131 10.122 1.00 65.44 91 LYS A O 1
ATOM 796 N N . THR A 1 92 ? 9.251 -7.104 9.021 1.00 62.56 92 THR A N 1
ATOM 797 C CA . THR A 1 92 ? 9.793 -7.668 7.778 1.00 62.56 92 THR A CA 1
ATOM 798 C C . THR A 1 92 ? 10.535 -6.675 6.896 1.00 62.56 92 THR A C 1
ATOM 800 O O . THR A 1 92 ? 11.320 -7.086 6.050 1.00 62.56 92 THR A O 1
ATOM 803 N N . TYR A 1 93 ? 10.319 -5.372 7.080 1.00 64.50 93 TYR A N 1
ATOM 804 C CA . TYR A 1 93 ? 10.950 -4.325 6.269 1.00 64.50 93 TYR A CA 1
ATOM 805 C C . TYR A 1 93 ? 12.098 -3.592 6.986 1.00 64.50 93 TYR A C 1
ATOM 807 O O . TYR A 1 93 ? 12.757 -2.752 6.361 1.00 64.50 93 TYR A O 1
ATOM 815 N N . LEU A 1 94 ? 12.351 -3.875 8.275 1.00 61.25 94 LEU A N 1
ATOM 816 C CA . LEU A 1 94 ? 13.498 -3.326 9.008 1.00 61.25 94 LEU A CA 1
ATOM 817 C C . LEU A 1 94 ? 14.785 -3.980 8.499 1.00 61.25 94 LEU A C 1
ATOM 819 O O . LEU A 1 94 ? 15.291 -4.921 9.089 1.00 61.25 94 LEU A O 1
ATOM 823 N N . GLY A 1 95 ? 15.292 -3.457 7.382 1.00 57.47 95 GLY A N 1
ATOM 824 C CA . GLY A 1 95 ? 16.578 -3.844 6.815 1.00 57.47 95 GLY A CA 1
ATOM 825 C C . GLY A 1 95 ? 16.632 -5.324 6.467 1.00 57.47 95 GLY A C 1
ATOM 826 O O . GLY A 1 95 ? 17.259 -6.095 7.180 1.00 57.47 95 GLY A O 1
ATOM 827 N N . ILE A 1 96 ? 16.016 -5.704 5.344 1.00 69.00 96 ILE A N 1
ATOM 828 C CA . ILE A 1 96 ? 16.298 -6.998 4.715 1.00 69.00 96 ILE A CA 1
ATOM 829 C C . ILE A 1 96 ? 17.817 -7.073 4.537 1.00 69.00 96 ILE A C 1
ATOM 831 O O . ILE A 1 96 ? 18.404 -6.244 3.833 1.00 69.00 96 ILE A O 1
ATOM 835 N N . GLU A 1 97 ? 18.454 -7.994 5.254 1.00 70.56 97 GLU A N 1
ATOM 836 C CA . GLU A 1 97 ? 19.907 -8.098 5.301 1.00 70.56 97 GLU A CA 1
ATOM 837 C C . GLU A 1 97 ? 20.455 -8.323 3.885 1.00 70.56 97 GLU A C 1
ATOM 839 O O . GLU A 1 97 ? 19.943 -9.146 3.127 1.00 70.56 97 GLU A O 1
ATOM 844 N N . GLY A 1 98 ? 21.447 -7.523 3.487 1.00 73.62 98 GLY A N 1
ATOM 845 C CA . GLY A 1 98 ? 22.001 -7.552 2.129 1.00 73.62 98 GLY A CA 1
ATOM 846 C C . GLY A 1 98 ? 21.140 -6.886 1.043 1.00 73.62 98 GLY A C 1
ATOM 847 O O . GLY A 1 98 ? 21.563 -6.840 -0.111 1.00 73.62 98 GLY A O 1
ATOM 848 N N . MET A 1 99 ? 19.968 -6.321 1.363 1.00 82.00 99 MET A N 1
ATOM 849 C CA . MET A 1 99 ? 19.151 -5.629 0.362 1.00 82.00 99 MET A CA 1
ATOM 850 C C . MET A 1 99 ? 19.718 -4.246 0.023 1.00 82.00 99 MET A C 1
ATOM 852 O O . MET A 1 99 ? 19.637 -3.284 0.796 1.00 82.00 99 MET A O 1
ATOM 856 N N . HIS A 1 100 ? 20.210 -4.112 -1.206 1.00 86.12 100 HIS A N 1
ATOM 857 C CA . HIS A 1 100 ? 20.645 -2.839 -1.765 1.00 86.12 100 HIS A CA 1
ATOM 858 C C . HIS A 1 100 ? 19.446 -2.047 -2.307 1.00 86.12 100 HIS A C 1
ATOM 860 O O . HIS A 1 100 ? 19.092 -2.145 -3.477 1.00 86.12 100 HIS A O 1
ATOM 866 N N . LYS A 1 101 ? 18.833 -1.223 -1.446 1.00 86.06 101 LYS A N 1
ATOM 867 C CA . LYS A 1 101 ? 17.643 -0.387 -1.741 1.00 86.06 101 LYS A CA 1
ATOM 868 C C . LYS A 1 101 ? 17.725 0.382 -3.063 1.00 86.06 101 LYS A C 1
ATOM 870 O O . LYS A 1 101 ? 16.733 0.487 -3.771 1.00 86.06 101 LYS A O 1
ATOM 875 N N . PHE A 1 102 ? 18.909 0.897 -3.385 1.00 86.00 102 PHE A N 1
ATOM 876 C CA . PHE A 1 102 ? 19.165 1.609 -4.633 1.00 86.00 102 PHE A CA 1
ATOM 877 C C . PHE A 1 102 ? 18.954 0.716 -5.860 1.00 86.00 102 PHE A C 1
ATOM 879 O O . PHE A 1 102 ? 18.234 1.108 -6.767 1.00 86.00 102 PHE A O 1
ATOM 886 N N . VAL A 1 103 ? 19.507 -0.500 -5.844 1.00 88.31 103 VAL A N 1
ATOM 887 C CA . VAL A 1 103 ? 19.366 -1.480 -6.933 1.00 88.31 103 VAL A CA 1
ATOM 888 C C . VAL A 1 103 ? 17.902 -1.880 -7.094 1.00 88.31 103 VAL A C 1
ATOM 890 O O . VAL A 1 103 ? 17.366 -1.839 -8.194 1.00 88.31 103 VAL A O 1
ATOM 893 N N . VAL A 1 104 ? 17.216 -2.149 -5.978 1.00 90.19 104 VAL A N 1
ATOM 894 C CA . VAL A 1 104 ? 15.778 -2.456 -5.985 1.00 90.19 104 VAL A CA 1
ATOM 895 C C . VAL A 1 104 ? 14.969 -1.326 -6.620 1.00 90.19 104 VAL A C 1
ATOM 897 O O . VAL A 1 104 ? 14.107 -1.572 -7.462 1.00 90.19 104 VAL A O 1
ATOM 900 N N . TYR A 1 105 ? 15.227 -0.079 -6.218 1.00 92.00 105 TYR A N 1
ATOM 901 C CA . TYR A 1 105 ? 14.536 1.064 -6.800 1.00 92.00 105 TYR A CA 1
ATOM 902 C C . TYR A 1 105 ? 14.866 1.218 -8.288 1.00 92.00 105 TYR A C 1
ATOM 904 O O . TYR A 1 105 ? 13.949 1.432 -9.074 1.00 92.00 105 TYR A O 1
ATOM 912 N N . GLN A 1 106 ? 16.129 1.045 -8.691 1.00 91.38 106 GLN A N 1
ATOM 913 C CA . GLN A 1 106 ? 16.537 1.085 -10.096 1.00 91.38 106 GLN A CA 1
ATOM 914 C C . GLN A 1 106 ? 15.800 0.053 -10.956 1.00 91.38 106 GLN A C 1
ATOM 916 O O . GLN A 1 106 ? 15.315 0.399 -12.032 1.00 91.38 106 GLN A O 1
ATOM 921 N N . ASP A 1 107 ? 15.621 -1.173 -10.464 1.00 91.69 107 ASP A N 1
ATOM 922 C CA . ASP A 1 107 ? 14.874 -2.223 -11.170 1.00 91.69 107 ASP A CA 1
ATOM 923 C C . ASP A 1 107 ? 13.397 -1.849 -11.393 1.00 91.69 107 ASP A C 1
ATOM 925 O O . ASP A 1 107 ? 12.762 -2.280 -12.371 1.00 91.69 107 ASP A O 1
ATOM 929 N N . CYS A 1 108 ? 12.850 -1.006 -10.512 1.00 93.62 108 CYS A N 1
ATOM 930 C CA . CYS A 1 108 ? 11.487 -0.500 -10.616 1.00 93.62 108 CYS A CA 1
ATOM 931 C C . CYS A 1 108 ? 11.317 0.573 -11.704 1.00 93.62 108 CYS A C 1
ATOM 933 O O . CYS A 1 108 ? 10.183 0.821 -12.120 1.00 93.62 108 CYS A O 1
ATOM 935 N N . LEU A 1 109 ? 12.398 1.207 -12.167 1.00 92.44 109 LEU A N 1
ATOM 936 C CA . LEU A 1 109 ? 12.364 2.327 -13.114 1.00 92.44 109 LEU A CA 1
ATOM 937 C C . LEU A 1 109 ? 12.041 1.869 -14.538 1.00 92.44 109 LEU A C 1
ATOM 939 O O . LEU A 1 109 ? 12.387 0.754 -14.932 1.00 92.44 109 LEU A O 1
ATOM 943 N N . GLY A 1 110 ? 11.390 2.746 -15.310 1.00 89.94 110 GLY A N 1
ATOM 944 C CA . GLY A 1 110 ? 11.164 2.543 -16.747 1.00 89.94 110 GLY A CA 1
ATOM 945 C C . GLY A 1 110 ? 12.481 2.397 -17.513 1.00 89.94 110 GLY A C 1
ATOM 946 O O . GLY A 1 110 ? 12.702 1.379 -18.164 1.00 89.94 110 GLY A O 1
ATOM 947 N N . ASP A 1 111 ? 13.382 3.369 -17.342 1.00 87.62 111 ASP A N 1
ATOM 948 C CA . ASP A 1 111 ? 14.766 3.321 -17.830 1.00 87.62 111 ASP A CA 1
ATOM 949 C C . ASP A 1 111 ? 15.751 3.279 -16.642 1.00 87.62 111 ASP A C 1
ATOM 951 O O . ASP A 1 111 ? 15.908 4.291 -15.953 1.00 87.62 111 ASP A O 1
ATOM 955 N N . PRO A 1 112 ? 16.408 2.142 -16.360 1.00 83.00 112 PRO A N 1
ATOM 956 C CA . PRO A 1 112 ? 17.345 2.027 -15.242 1.00 83.00 112 PRO A CA 1
ATOM 957 C C . PRO A 1 112 ? 18.696 2.723 -15.488 1.00 83.00 112 PRO A C 1
ATOM 959 O O . PRO A 1 112 ? 19.423 2.983 -14.531 1.00 83.00 112 PRO A O 1
ATOM 962 N N . ASN A 1 113 ? 19.048 3.030 -16.743 1.00 82.06 113 ASN A N 1
ATOM 963 C CA . ASN A 1 113 ? 20.364 3.571 -17.108 1.00 82.06 113 ASN A CA 1
ATOM 964 C C . ASN A 1 113 ? 20.393 5.102 -17.173 1.00 82.06 113 ASN A C 1
ATOM 966 O O . ASN A 1 113 ? 21.466 5.701 -17.276 1.00 82.06 113 ASN A O 1
ATOM 970 N N . GLN A 1 114 ? 19.231 5.750 -17.121 1.00 82.12 114 GLN A N 1
ATOM 971 C CA . GLN A 1 114 ? 19.145 7.202 -17.134 1.00 82.12 114 GLN A CA 1
ATOM 972 C C . GLN A 1 114 ? 19.823 7.799 -15.888 1.00 82.12 114 GLN A C 1
ATOM 974 O O . GLN A 1 114 ? 19.584 7.371 -14.757 1.00 82.12 114 GLN A O 1
ATOM 979 N N . ALA A 1 115 ? 20.659 8.822 -16.088 1.00 76.00 115 ALA A N 1
ATOM 980 C CA . ALA A 1 115 ? 21.280 9.565 -14.994 1.00 76.00 115 ALA A CA 1
ATOM 981 C C . ALA A 1 115 ? 20.230 10.409 -14.254 1.00 76.00 115 ALA A C 1
ATOM 983 O O . ALA A 1 115 ? 19.488 11.162 -14.889 1.00 76.00 115 ALA A O 1
ATOM 984 N N . ARG A 1 116 ? 20.155 10.279 -12.921 1.00 78.12 116 ARG A N 1
ATOM 985 C CA . ARG A 1 116 ? 19.111 10.905 -12.093 1.00 78.12 116 ARG A CA 1
ATOM 986 C C . ARG A 1 116 ? 19.610 11.289 -10.708 1.00 78.12 116 ARG A C 1
ATOM 988 O O . ARG A 1 116 ? 20.621 10.775 -10.230 1.00 78.12 116 ARG A O 1
ATOM 995 N N . ASP A 1 117 ? 18.854 12.171 -10.064 1.00 79.06 117 ASP A N 1
ATOM 996 C CA . ASP A 1 117 ? 19.001 12.452 -8.642 1.00 79.06 117 ASP A CA 1
ATOM 997 C C . ASP A 1 117 ? 18.286 11.372 -7.817 1.00 79.06 117 ASP A C 1
ATOM 999 O O . ASP A 1 117 ? 17.059 11.312 -7.769 1.00 79.06 117 ASP A O 1
ATOM 1003 N N . TYR A 1 118 ? 19.075 10.525 -7.157 1.00 78.75 118 TYR A N 1
ATOM 1004 C CA . TYR A 1 118 ? 18.593 9.447 -6.291 1.00 78.75 118 TYR A CA 1
ATOM 1005 C C . TYR A 1 118 ? 18.447 9.872 -4.823 1.00 78.75 118 TYR A C 1
ATOM 1007 O O . TYR A 1 118 ? 18.292 9.021 -3.946 1.00 78.75 118 TYR A O 1
ATOM 1015 N N . SER A 1 119 ? 18.479 11.178 -4.537 1.00 81.44 119 SER A N 1
ATOM 1016 C CA . SER A 1 119 ? 18.153 11.705 -3.209 1.00 81.44 119 SER A CA 1
ATOM 1017 C C . SER A 1 119 ? 16.709 11.396 -2.792 1.00 81.44 119 SER A C 1
ATOM 1019 O O . SER A 1 119 ? 16.418 11.306 -1.599 1.00 81.44 119 SER A O 1
ATOM 1021 N N . LEU A 1 120 ? 15.812 11.198 -3.766 1.00 84.50 120 LEU A N 1
ATOM 1022 C CA . LEU A 1 120 ? 14.394 10.909 -3.570 1.00 84.50 120 LEU A CA 1
ATOM 1023 C C . LEU A 1 120 ? 13.942 9.770 -4.489 1.00 84.50 120 LEU A C 1
ATOM 1025 O O . LEU A 1 120 ? 14.178 9.796 -5.694 1.00 84.50 120 LEU A O 1
ATOM 1029 N N . TYR A 1 121 ? 13.210 8.807 -3.937 1.00 89.62 121 TYR A N 1
ATOM 1030 C CA . TYR A 1 121 ? 12.574 7.743 -4.711 1.00 89.62 121 TYR A CA 1
ATOM 1031 C C . TYR A 1 121 ? 11.213 8.230 -5.229 1.00 89.62 121 TYR A C 1
ATOM 1033 O O . TYR A 1 121 ? 10.303 8.455 -4.436 1.00 89.62 121 TYR A O 1
ATOM 1041 N N . ARG A 1 122 ? 11.050 8.428 -6.539 1.00 90.62 122 ARG A N 1
ATOM 1042 C CA . ARG A 1 122 ? 9.846 9.013 -7.158 1.00 90.62 122 ARG A CA 1
ATOM 1043 C C . ARG A 1 122 ? 8.998 7.955 -7.856 1.00 90.62 122 ARG A C 1
ATOM 1045 O O . ARG A 1 122 ? 9.516 7.113 -8.579 1.00 90.62 122 ARG A O 1
ATOM 1052 N N . THR A 1 123 ? 7.677 8.038 -7.707 1.00 89.31 123 THR A N 1
ATOM 1053 C CA . THR A 1 123 ? 6.757 7.072 -8.336 1.00 89.31 123 THR A CA 1
ATOM 1054 C C . THR A 1 123 ? 6.500 7.332 -9.819 1.00 89.31 123 THR A C 1
ATOM 1056 O O . THR A 1 123 ? 6.198 6.394 -10.552 1.00 89.31 123 THR A O 1
ATOM 1059 N N . GLY A 1 124 ? 6.658 8.577 -10.279 1.00 86.38 124 GLY A N 1
ATOM 1060 C CA . GLY A 1 124 ? 6.380 8.976 -11.667 1.00 86.38 124 GLY A CA 1
ATOM 1061 C C . GLY A 1 124 ? 7.342 8.411 -12.718 1.00 86.38 124 GLY A C 1
ATOM 1062 O O . GLY A 1 124 ? 7.049 8.481 -13.901 1.00 86.38 124 GLY A O 1
ATOM 1063 N N . GLU A 1 125 ? 8.473 7.846 -12.296 1.00 87.19 125 GLU A N 1
ATOM 1064 C CA . GLU A 1 125 ? 9.511 7.301 -13.186 1.00 87.19 125 GLU A CA 1
ATOM 1065 C C . GLU A 1 125 ? 9.543 5.764 -13.195 1.00 87.19 125 GLU A C 1
ATOM 1067 O O . GLU A 1 125 ? 10.388 5.136 -13.845 1.00 87.19 125 GLU A O 1
ATOM 1072 N N . MET A 1 126 ? 8.666 5.145 -12.407 1.00 92.12 126 MET A N 1
ATOM 1073 C CA . MET A 1 126 ? 8.602 3.701 -12.237 1.00 92.12 126 MET A CA 1
ATOM 1074 C C . MET A 1 126 ? 7.757 3.069 -13.336 1.00 92.12 126 MET A C 1
ATOM 1076 O O . MET A 1 126 ? 6.786 3.660 -13.799 1.00 92.12 126 MET A O 1
ATOM 1080 N N . LYS A 1 127 ? 8.051 1.816 -13.694 1.00 93.44 127 LYS A N 1
ATOM 1081 C CA . LYS A 1 127 ? 7.163 1.025 -14.557 1.00 93.44 127 LYS A CA 1
ATOM 1082 C C . LYS A 1 127 ? 5.779 0.934 -13.911 1.00 93.44 127 LYS A C 1
ATOM 1084 O O . LYS A 1 127 ? 5.657 0.867 -12.683 1.00 93.44 127 LYS A O 1
ATOM 1089 N N . ARG A 1 128 ? 4.738 0.863 -14.743 1.00 93.06 128 ARG A N 1
ATOM 1090 C CA . ARG A 1 128 ? 3.329 0.957 -14.320 1.00 93.06 128 ARG A CA 1
ATOM 1091 C C . ARG A 1 128 ? 2.948 0.032 -13.157 1.00 93.06 128 ARG A C 1
ATOM 1093 O O . ARG A 1 128 ? 2.264 0.469 -12.239 1.00 93.06 128 ARG A O 1
ATOM 1100 N N . ASP A 1 129 ? 3.423 -1.214 -13.156 1.00 95.31 129 ASP A N 1
ATOM 1101 C CA . ASP A 1 129 ? 3.112 -2.196 -12.110 1.00 95.31 129 ASP A CA 1
ATOM 1102 C C . ASP A 1 129 ? 3.755 -1.858 -10.765 1.00 95.31 129 ASP A C 1
ATOM 1104 O O . ASP A 1 129 ? 3.103 -1.943 -9.726 1.00 95.31 129 ASP A O 1
ATOM 1108 N N . TYR A 1 130 ? 5.014 -1.416 -10.772 1.00 95.75 130 TYR A N 1
ATOM 1109 C CA . TYR A 1 130 ? 5.691 -0.978 -9.554 1.00 95.75 130 TYR A CA 1
ATOM 1110 C C . TYR A 1 130 ? 5.086 0.319 -9.018 1.00 95.75 130 TYR A C 1
ATOM 1112 O O . TYR A 1 130 ? 4.895 0.453 -7.811 1.00 95.75 130 TYR A O 1
ATOM 1120 N N . CYS A 1 131 ? 4.740 1.247 -9.913 1.00 93.56 131 CYS A N 1
ATOM 1121 C CA . CYS A 1 131 ? 4.053 2.485 -9.566 1.00 93.56 131 CYS A CA 1
ATOM 1122 C C . CYS A 1 131 ? 2.710 2.187 -8.879 1.00 93.56 131 CYS A C 1
ATOM 1124 O O . CYS A 1 131 ? 2.446 2.652 -7.772 1.00 93.56 131 CYS A O 1
ATOM 1126 N N . LEU A 1 132 ? 1.885 1.326 -9.475 1.00 93.50 132 LEU A N 1
ATOM 1127 C CA . LEU A 1 132 ? 0.587 0.961 -8.914 1.00 93.50 132 LEU A CA 1
ATOM 1128 C C . LEU A 1 132 ? 0.707 0.171 -7.603 1.00 93.50 132 LEU A C 1
ATOM 1130 O O . LEU A 1 132 ? -0.051 0.418 -6.664 1.00 93.50 132 LEU A O 1
ATOM 1134 N N . CYS A 1 133 ? 1.695 -0.722 -7.503 1.00 95.38 133 CYS A N 1
ATOM 1135 C CA . CYS A 1 133 ? 2.035 -1.411 -6.260 1.00 95.38 133 CYS A CA 1
ATOM 1136 C C . CYS A 1 133 ? 2.366 -0.412 -5.141 1.00 95.38 133 CYS A C 1
ATOM 1138 O O . CYS A 1 133 ? 1.801 -0.503 -4.052 1.00 95.38 133 CYS A O 1
ATOM 1140 N N . ALA A 1 134 ? 3.197 0.596 -5.428 1.00 94.25 134 ALA A N 1
ATOM 1141 C CA . ALA A 1 134 ? 3.528 1.657 -4.482 1.00 94.25 134 ALA A CA 1
ATOM 1142 C C . ALA A 1 134 ? 2.294 2.414 -3.981 1.00 94.25 134 ALA A C 1
ATOM 1144 O O . ALA A 1 134 ? 2.164 2.665 -2.783 1.00 94.25 134 ALA A O 1
ATOM 1145 N N . PHE A 1 135 ? 1.363 2.745 -4.877 1.00 91.88 135 PHE A N 1
ATOM 1146 C CA . PHE A 1 135 ? 0.117 3.399 -4.487 1.00 91.88 135 PHE A CA 1
ATOM 1147 C C . PHE A 1 135 ? -0.762 2.495 -3.623 1.00 91.88 135 PHE A C 1
ATOM 1149 O O . PHE A 1 135 ? -1.303 2.966 -2.627 1.00 91.88 135 PHE A O 1
ATOM 1156 N N . VAL A 1 136 ? -0.878 1.201 -3.937 1.00 93.31 136 VAL A N 1
ATOM 1157 C CA . VAL A 1 136 ? -1.617 0.250 -3.089 1.00 93.31 136 VAL A CA 1
ATOM 1158 C C . VAL A 1 136 ? -0.972 0.114 -1.710 1.00 93.31 136 VAL A C 1
ATOM 1160 O O . VAL A 1 136 ? -1.690 0.094 -0.709 1.00 93.31 136 VAL A O 1
ATOM 1163 N N . ILE A 1 137 ? 0.360 0.105 -1.625 1.00 93.38 137 ILE A N 1
ATOM 1164 C CA . ILE A 1 137 ? 1.066 0.134 -0.340 1.00 93.38 137 ILE A CA 1
ATOM 1165 C C . ILE A 1 137 ? 0.699 1.413 0.421 1.00 93.38 137 ILE A C 1
ATOM 1167 O O . ILE A 1 137 ? 0.140 1.331 1.510 1.00 93.38 137 ILE A O 1
ATOM 1171 N N . ALA A 1 138 ? 0.906 2.586 -0.177 1.00 91.19 138 ALA A N 1
ATOM 1172 C CA . ALA A 1 138 ? 0.734 3.877 0.489 1.00 91.19 138 ALA A CA 1
ATOM 1173 C C . ALA A 1 138 ? -0.728 4.297 0.741 1.00 91.19 138 ALA A C 1
ATOM 1175 O O . ALA A 1 138 ? -0.958 5.303 1.416 1.00 91.19 138 ALA A O 1
ATOM 1176 N N . TRP A 1 139 ? -1.713 3.586 0.184 1.00 88.81 139 TRP A N 1
ATOM 1177 C CA . TRP A 1 139 ? -3.143 3.874 0.357 1.00 88.81 139 TRP A CA 1
ATOM 1178 C C . TRP A 1 139 ? -3.916 2.807 1.120 1.00 88.81 139 TRP A C 1
ATOM 1180 O O . TRP A 1 139 ? -4.934 3.137 1.729 1.00 88.81 139 TRP A O 1
ATOM 1190 N N . ILE A 1 140 ? -3.482 1.550 1.046 1.00 91.25 140 ILE A N 1
ATOM 1191 C CA . ILE A 1 140 ? -4.258 0.406 1.530 1.00 91.25 140 ILE A CA 1
ATOM 1192 C C . ILE A 1 140 ? -3.465 -0.375 2.567 1.00 91.25 140 ILE A C 1
ATOM 1194 O O . ILE A 1 140 ? -3.948 -0.544 3.681 1.00 91.25 140 ILE A O 1
ATOM 1198 N N . LEU A 1 141 ? -2.258 -0.839 2.227 1.00 91.50 141 LEU A N 1
ATOM 1199 C CA . LEU A 1 141 ? -1.498 -1.719 3.122 1.00 91.50 141 LEU A CA 1
ATOM 1200 C C . LEU A 1 141 ? -0.870 -0.960 4.280 1.00 91.50 141 LEU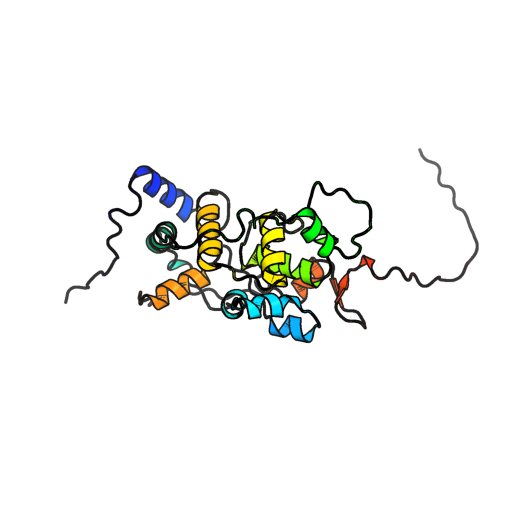 A C 1
ATOM 1202 O O . LEU A 1 141 ? -0.970 -1.426 5.406 1.00 91.50 141 LEU A O 1
ATOM 1206 N N . LEU A 1 142 ? -0.251 0.187 4.002 1.00 89.81 142 LEU A N 1
ATOM 1207 C CA . LEU A 1 142 ? 0.422 1.080 4.945 1.00 89.81 142 LEU A CA 1
ATOM 1208 C C . LEU A 1 142 ? 0.072 2.546 4.612 1.00 89.81 142 LEU A C 1
ATOM 1210 O O . LEU A 1 142 ? 0.928 3.321 4.174 1.00 89.81 142 LEU A O 1
ATOM 1214 N N . PRO A 1 143 ? -1.210 2.933 4.755 1.00 87.50 143 PRO A N 1
ATOM 1215 C CA . PRO A 1 143 ? -1.683 4.268 4.461 1.00 87.50 143 PRO A CA 1
ATOM 1216 C C . PRO A 1 143 ? -0.909 5.325 5.240 1.00 87.50 143 PRO A C 1
ATOM 1218 O O . PRO A 1 143 ? -0.727 5.218 6.453 1.00 87.50 143 PRO A O 1
ATOM 1221 N N . ARG A 1 144 ? -0.506 6.373 4.522 1.00 81.88 144 ARG A N 1
ATOM 1222 C CA . ARG A 1 144 ? 0.104 7.592 5.065 1.00 81.88 144 ARG A CA 1
ATOM 1223 C C . ARG A 1 144 ? -0.625 8.831 4.554 1.00 81.88 144 ARG A C 1
ATOM 1225 O O . ARG A 1 144 ? -1.298 8.773 3.528 1.00 81.88 144 ARG A O 1
ATOM 1232 N N . GLY A 1 145 ? -0.532 9.930 5.302 1.00 69.50 145 GLY A N 1
ATOM 1233 C CA . GLY A 1 145 ? -1.368 11.116 5.088 1.00 69.50 145 GLY A CA 1
ATOM 1234 C C . GLY A 1 145 ? -1.036 11.938 3.840 1.00 69.50 145 GLY A C 1
ATOM 1235 O O . GLY A 1 145 ? -1.921 12.612 3.318 1.00 69.50 145 GLY A O 1
ATOM 1236 N N . ASP A 1 146 ? 0.208 11.898 3.362 1.00 72.38 146 ASP A N 1
ATOM 1237 C CA . ASP A 1 146 ? 0.688 12.765 2.289 1.00 72.38 146 ASP A CA 1
ATOM 1238 C C . ASP A 1 146 ? 1.830 12.150 1.452 1.00 72.38 146 ASP A C 1
ATOM 1240 O O . ASP A 1 146 ? 2.298 11.031 1.678 1.00 72.38 146 ASP A O 1
ATOM 1244 N N . ASN A 1 147 ? 2.236 12.901 0.420 1.00 78.94 147 ASN A N 1
ATOM 1245 C CA . ASN A 1 147 ? 3.394 12.641 -0.442 1.00 78.94 147 ASN A CA 1
ATOM 1246 C C . ASN A 1 147 ? 3.417 11.255 -1.125 1.00 78.94 147 ASN A C 1
ATOM 1248 O O . ASN A 1 147 ? 4.427 10.556 -1.145 1.00 78.94 147 ASN A O 1
ATOM 1252 N N . HIS A 1 148 ? 2.309 10.868 -1.764 1.00 82.56 148 HIS A N 1
ATOM 1253 C CA . HIS A 1 148 ? 2.227 9.624 -2.551 1.00 82.56 148 HIS A CA 1
ATOM 1254 C C . HIS A 1 148 ? 3.061 9.638 -3.850 1.00 82.56 148 HIS A C 1
ATOM 1256 O O . HIS A 1 148 ? 3.165 8.622 -4.532 1.00 82.56 148 HIS A O 1
ATOM 1262 N N . ALA A 1 149 ? 3.649 10.785 -4.203 1.00 85.19 149 ALA A N 1
ATOM 1263 C CA . ALA A 1 149 ? 4.566 10.915 -5.334 1.00 85.19 149 ALA A CA 1
ATOM 1264 C C . ALA A 1 149 ? 5.984 10.406 -5.010 1.00 85.19 149 ALA A C 1
ATOM 1266 O O . ALA A 1 149 ? 6.808 10.258 -5.916 1.00 85.19 149 ALA A O 1
ATOM 1267 N N . GLN A 1 150 ? 6.280 10.163 -3.728 1.00 89.62 150 GLN A N 1
ATOM 1268 C CA . GLN A 1 150 ? 7.577 9.692 -3.261 1.00 89.62 150 GLN A CA 1
ATOM 1269 C C . GLN A 1 150 ? 7.436 8.395 -2.462 1.00 89.62 150 GLN A C 1
ATOM 1271 O O . GLN A 1 150 ? 6.525 8.232 -1.643 1.00 89.62 150 GLN A O 1
ATOM 1276 N N . LEU A 1 151 ? 8.369 7.477 -2.692 1.00 91.44 151 LEU A N 1
ATOM 1277 C CA . LEU A 1 151 ? 8.536 6.273 -1.898 1.00 91.44 151 LEU A CA 1
ATOM 1278 C C . LEU A 1 151 ? 9.393 6.578 -0.674 1.00 91.44 151 LEU A C 1
ATOM 1280 O O . LEU A 1 151 ? 10.444 7.217 -0.739 1.00 91.44 151 LEU A O 1
ATOM 1284 N N . THR A 1 152 ? 8.969 6.029 0.446 1.00 89.94 152 THR A N 1
ATOM 1285 C CA . THR A 1 152 ? 9.824 5.801 1.598 1.00 89.94 152 THR A CA 1
ATOM 1286 C C . THR A 1 152 ? 10.717 4.589 1.340 1.00 89.94 152 THR A C 1
ATOM 1288 O O . THR A 1 152 ? 10.464 3.760 0.466 1.00 89.94 152 THR A O 1
ATOM 1291 N N . THR A 1 153 ? 11.754 4.438 2.161 1.00 88.25 153 THR A N 1
ATOM 1292 C CA . THR A 1 153 ? 12.561 3.210 2.165 1.00 88.25 153 THR A CA 1
ATOM 1293 C C . THR A 1 153 ? 11.715 1.962 2.440 1.00 88.25 153 THR A C 1
ATOM 1295 O O . THR A 1 153 ? 11.986 0.906 1.877 1.00 88.25 153 THR A O 1
ATOM 1298 N N . GLU A 1 154 ? 10.699 2.085 3.295 1.00 88.62 154 GLU A N 1
ATOM 1299 C CA . GLU A 1 154 ? 9.785 0.997 3.642 1.00 88.62 154 GLU A CA 1
ATOM 1300 C C . GLU A 1 154 ? 8.992 0.523 2.417 1.00 88.62 154 GLU A C 1
ATOM 1302 O O . GLU A 1 154 ? 8.920 -0.679 2.175 1.00 88.62 154 GLU A O 1
ATOM 1307 N N . ASP A 1 155 ? 8.514 1.442 1.572 1.00 91.88 155 ASP A N 1
ATOM 1308 C CA . ASP A 1 155 ? 7.816 1.058 0.338 1.00 91.88 155 ASP A CA 1
ATOM 1309 C C . ASP A 1 155 ? 8.737 0.312 -0.628 1.00 91.88 155 ASP A C 1
ATOM 1311 O O . ASP A 1 155 ? 8.329 -0.693 -1.200 1.00 91.88 155 ASP A O 1
ATOM 1315 N N . VAL A 1 156 ? 9.986 0.769 -0.791 1.00 92.44 156 VAL A N 1
ATOM 1316 C CA . VAL A 1 156 ? 10.973 0.102 -1.659 1.00 92.44 156 VAL A CA 1
ATOM 1317 C C . VAL A 1 156 ? 11.221 -1.334 -1.183 1.00 92.44 156 VAL A C 1
ATOM 1319 O O . VAL A 1 156 ? 11.202 -2.259 -1.995 1.00 92.44 156 VAL A O 1
ATOM 1322 N N . CYS A 1 157 ? 11.386 -1.542 0.131 1.00 91.81 157 CYS A N 1
ATOM 1323 C CA . CYS A 1 157 ? 11.508 -2.882 0.712 1.00 91.81 157 CYS A CA 1
ATOM 1324 C C . CYS A 1 157 ? 10.270 -3.739 0.413 1.00 91.81 157 CYS A C 1
ATOM 1326 O O . CYS A 1 157 ? 10.392 -4.885 -0.008 1.00 91.81 157 CYS A O 1
ATOM 1328 N N . ILE A 1 158 ? 9.072 -3.195 0.621 1.00 92.62 158 ILE A N 1
ATOM 1329 C CA . ILE A 1 158 ? 7.825 -3.949 0.467 1.00 92.62 158 ILE A CA 1
ATOM 1330 C C . ILE A 1 158 ? 7.562 -4.308 -0.991 1.00 92.62 158 ILE A C 1
ATOM 1332 O O . ILE A 1 158 ? 7.146 -5.431 -1.270 1.00 92.62 158 ILE A O 1
ATOM 1336 N N . ILE A 1 159 ? 7.846 -3.402 -1.925 1.00 94.69 159 ILE A N 1
ATOM 1337 C CA . ILE A 1 159 ? 7.759 -3.688 -3.359 1.00 94.69 159 ILE A CA 1
ATOM 1338 C C . ILE A 1 159 ? 8.634 -4.894 -3.705 1.00 94.69 159 ILE A C 1
ATOM 1340 O O . ILE A 1 159 ? 8.158 -5.807 -4.377 1.00 94.69 159 ILE A O 1
ATOM 1344 N N . HIS A 1 160 ? 9.871 -4.936 -3.203 1.00 93.31 160 HIS A N 1
ATOM 1345 C CA . HIS A 1 160 ? 10.769 -6.072 -3.403 1.00 93.31 160 HIS A CA 1
ATOM 1346 C C . HIS A 1 160 ? 10.213 -7.368 -2.803 1.00 93.31 160 HIS A C 1
ATOM 1348 O O . HIS A 1 160 ? 10.129 -8.375 -3.503 1.00 93.31 160 HIS A O 1
ATOM 1354 N N . LEU A 1 161 ? 9.764 -7.334 -1.543 1.00 92.62 161 LEU A N 1
ATOM 1355 C CA . LEU A 1 161 ? 9.182 -8.496 -0.859 1.00 92.62 161 LEU A CA 1
ATOM 1356 C C . LEU A 1 161 ? 7.978 -9.068 -1.619 1.00 92.62 161 LEU A C 1
ATOM 1358 O O . LEU A 1 161 ? 7.887 -10.278 -1.824 1.00 92.62 161 LEU A O 1
ATOM 1362 N N . LEU A 1 162 ? 7.073 -8.196 -2.074 1.00 94.19 162 LEU A N 1
ATOM 1363 C CA . LEU A 1 162 ? 5.910 -8.568 -2.878 1.00 94.19 162 LEU A CA 1
ATOM 1364 C C . LEU A 1 162 ? 6.339 -9.192 -4.211 1.00 94.19 162 LEU A C 1
ATOM 1366 O O . LEU A 1 162 ? 5.859 -10.263 -4.588 1.00 94.19 162 LEU A O 1
ATOM 1370 N N . LYS A 1 163 ? 7.254 -8.527 -4.920 1.00 95.19 163 LYS A N 1
ATOM 1371 C CA . LYS A 1 163 ? 7.686 -8.895 -6.270 1.00 95.19 163 LYS A CA 1
ATOM 1372 C C . LYS A 1 163 ? 8.454 -10.221 -6.313 1.00 95.19 163 LYS A C 1
ATOM 1374 O O . LYS A 1 163 ? 8.234 -11.013 -7.235 1.00 95.19 163 LYS A O 1
ATOM 1379 N N . GLU A 1 164 ? 9.314 -10.458 -5.326 1.00 92.88 164 GLU A N 1
ATOM 1380 C CA . GLU A 1 164 ? 10.103 -11.688 -5.168 1.00 92.88 164 GLU A CA 1
ATOM 1381 C C . GLU A 1 164 ? 9.371 -12.762 -4.353 1.00 92.88 164 GLU A C 1
ATOM 1383 O O . GLU A 1 164 ? 9.871 -13.868 -4.167 1.00 92.88 164 GLU A O 1
ATOM 1388 N N . ASN A 1 165 ? 8.145 -12.464 -3.911 1.00 92.56 165 ASN A N 1
ATOM 1389 C CA . ASN A 1 165 ? 7.312 -13.354 -3.113 1.00 92.56 165 ASN A CA 1
ATOM 1390 C C . ASN A 1 165 ? 8.012 -13.861 -1.836 1.00 92.56 165 ASN A C 1
ATOM 1392 O O . ASN A 1 165 ? 7.887 -15.025 -1.449 1.00 92.56 165 ASN A O 1
ATOM 1396 N N . ILE A 1 166 ? 8.741 -12.973 -1.166 1.00 89.94 166 ILE A N 1
ATOM 1397 C CA . ILE A 1 166 ? 9.359 -13.251 0.128 1.00 89.94 166 ILE A CA 1
ATOM 1398 C C . ILE A 1 166 ? 8.271 -13.138 1.197 1.00 89.94 166 ILE A C 1
ATOM 1400 O O . ILE A 1 166 ? 7.535 -12.149 1.259 1.00 89.94 166 ILE A O 1
ATOM 1404 N N . GLN A 1 167 ? 8.124 -14.175 2.023 1.00 86.62 167 GLN A N 1
ATOM 1405 C CA . GLN A 1 167 ? 7.054 -14.245 3.015 1.00 86.62 167 GLN A CA 1
ATOM 1406 C C . GLN A 1 167 ? 7.121 -13.052 3.974 1.00 86.62 167 GLN A C 1
ATOM 1408 O O . GLN A 1 167 ? 8.117 -12.850 4.666 1.00 86.62 167 GLN A O 1
ATOM 1413 N N . THR A 1 168 ? 6.033 -12.285 4.028 1.00 86.12 168 THR A N 1
ATOM 1414 C CA . THR A 1 168 ? 5.950 -11.061 4.824 1.00 86.12 168 THR A CA 1
ATOM 1415 C C . THR A 1 168 ? 4.978 -11.230 5.991 1.00 86.12 168 THR A C 1
ATOM 1417 O O . THR A 1 168 ? 3.879 -11.764 5.828 1.00 86.12 168 THR A O 1
ATOM 1420 N N . ASN A 1 169 ? 5.365 -10.767 7.182 1.00 86.12 169 ASN A N 1
ATOM 1421 C CA . ASN A 1 169 ? 4.478 -10.697 8.336 1.00 86.12 169 ASN A CA 1
ATOM 1422 C C . ASN A 1 169 ? 3.614 -9.433 8.244 1.00 86.12 169 ASN A C 1
ATOM 1424 O O . ASN A 1 169 ? 3.937 -8.368 8.779 1.00 86.12 169 ASN A O 1
ATOM 1428 N N . TRP A 1 170 ? 2.516 -9.566 7.503 1.00 86.44 170 TRP A N 1
ATOM 1429 C CA . TRP A 1 170 ? 1.560 -8.486 7.283 1.00 86.44 170 TRP A CA 1
ATOM 1430 C C . TRP A 1 170 ? 0.828 -8.073 8.555 1.00 86.44 170 TRP A C 1
ATOM 1432 O O . TRP A 1 170 ? 0.523 -6.895 8.696 1.00 86.44 170 TRP A O 1
ATOM 1442 N N . GLU A 1 171 ? 0.603 -9.002 9.489 1.00 79.69 171 GLU A N 1
ATOM 1443 C CA . GLU A 1 171 ? -0.012 -8.706 10.787 1.00 79.69 171 GLU A CA 1
ATOM 1444 C C . GLU A 1 171 ? 0.829 -7.680 11.550 1.00 79.69 171 GLU A C 1
ATOM 1446 O O . GLU A 1 171 ? 0.327 -6.597 11.845 1.00 79.69 171 GLU A O 1
ATOM 1451 N N . THR A 1 172 ? 2.120 -7.975 11.756 1.00 82.31 172 THR A N 1
ATOM 1452 C CA . THR A 1 172 ? 3.065 -7.052 12.402 1.00 82.31 172 THR A CA 1
ATOM 1453 C C . THR A 1 172 ? 3.168 -5.728 11.647 1.00 82.31 172 THR A C 1
ATOM 1455 O O . THR A 1 172 ? 3.113 -4.657 12.245 1.00 82.31 172 THR A O 1
ATOM 1458 N N . SER A 1 173 ? 3.286 -5.780 10.317 1.00 85.38 173 SER A N 1
ATOM 1459 C CA . SER A 1 173 ? 3.479 -4.572 9.505 1.00 85.38 173 SER A CA 1
ATOM 1460 C C . SER A 1 173 ? 2.279 -3.620 9.587 1.00 85.38 173 SER A C 1
ATOM 1462 O O . SER A 1 173 ? 2.451 -2.413 9.759 1.00 85.38 173 SER A O 1
ATOM 1464 N N . ILE A 1 174 ? 1.058 -4.160 9.501 1.00 84.31 174 ILE A N 1
ATOM 1465 C CA . ILE A 1 174 ? -0.183 -3.380 9.575 1.00 84.31 174 ILE A CA 1
ATOM 1466 C C . ILE A 1 174 ? -0.371 -2.817 10.985 1.00 84.31 174 ILE A C 1
ATOM 1468 O O . ILE A 1 174 ? -0.619 -1.619 11.126 1.00 84.31 174 ILE A O 1
ATOM 1472 N N . SER A 1 175 ? -0.207 -3.630 12.032 1.00 78.00 175 SER A N 1
ATOM 1473 C CA . SER A 1 175 ? -0.361 -3.161 13.414 1.00 78.00 175 SER A CA 1
ATOM 1474 C C . SER A 1 175 ? 0.668 -2.095 13.786 1.00 78.00 175 SER A C 1
ATOM 1476 O O . SER A 1 175 ? 0.328 -1.117 14.447 1.00 78.00 175 SER A O 1
ATOM 1478 N N . ASP A 1 176 ? 1.914 -2.229 13.328 1.00 79.81 176 ASP A N 1
ATOM 1479 C CA . ASP A 1 176 ? 2.950 -1.228 13.578 1.00 79.81 176 ASP A CA 1
ATOM 1480 C C . ASP A 1 176 ? 2.620 0.098 12.903 1.00 79.81 176 ASP A C 1
ATOM 1482 O O . ASP A 1 176 ? 2.803 1.160 13.503 1.00 79.81 176 ASP A O 1
ATOM 1486 N N . ASN A 1 177 ? 2.095 0.056 11.675 1.00 83.69 177 ASN A N 1
ATOM 1487 C CA . ASN A 1 177 ? 1.622 1.259 11.004 1.00 83.69 177 ASN A CA 1
ATOM 1488 C C . ASN A 1 177 ? 0.434 1.884 11.749 1.00 83.69 177 ASN A C 1
ATOM 1490 O O . ASN A 1 177 ? 0.398 3.100 11.928 1.00 83.69 177 ASN A O 1
ATOM 1494 N N . MET A 1 178 ? -0.495 1.071 12.261 1.00 78.06 178 MET A N 1
ATOM 1495 C CA . MET A 1 178 ? -1.592 1.553 13.106 1.00 78.06 178 MET A CA 1
ATOM 1496 C C . MET A 1 178 ? -1.063 2.270 14.354 1.00 78.06 178 MET A C 1
ATOM 1498 O O . MET A 1 178 ? -1.440 3.416 14.592 1.00 78.06 178 MET A O 1
ATOM 1502 N N . ILE A 1 179 ? -0.139 1.656 15.102 1.00 76.75 179 ILE A N 1
ATOM 1503 C CA . ILE A 1 179 ? 0.487 2.246 16.300 1.00 76.75 179 ILE A CA 1
ATOM 1504 C C . ILE A 1 179 ? 1.267 3.522 15.951 1.00 76.75 179 ILE A C 1
ATOM 1506 O O . ILE A 1 179 ? 1.223 4.511 16.682 1.00 76.75 179 ILE A O 1
ATOM 1510 N N . LYS A 1 180 ? 1.987 3.536 14.827 1.00 79.12 180 LYS A N 1
ATOM 1511 C CA . LYS A 1 180 ? 2.718 4.718 14.357 1.00 79.12 180 LYS A CA 1
ATOM 1512 C C . LYS A 1 180 ? 1.769 5.886 14.092 1.00 79.12 180 LYS A C 1
ATOM 1514 O O . LYS A 1 180 ? 2.050 6.999 14.526 1.00 79.12 180 LYS A O 1
ATOM 1519 N N . LEU A 1 181 ? 0.645 5.642 13.423 1.00 76.69 181 LEU A N 1
ATOM 1520 C CA . LEU A 1 181 ? -0.346 6.674 13.113 1.00 76.69 181 LEU A CA 1
ATOM 1521 C C . LEU A 1 181 ? -1.095 7.154 14.358 1.00 76.69 181 LEU A C 1
ATOM 1523 O O . LEU A 1 181 ? -1.374 8.347 14.484 1.00 76.69 181 LEU A O 1
ATOM 1527 N N . THR A 1 182 ? -1.354 6.281 15.335 1.00 69.81 182 THR A N 1
ATOM 1528 C CA . THR A 1 182 ? -1.970 6.730 16.592 1.00 69.81 182 THR A CA 1
ATOM 1529 C C . THR A 1 182 ? -1.074 7.701 17.368 1.00 69.81 182 THR A C 1
ATOM 1531 O O . THR A 1 182 ? -1.585 8.610 18.021 1.00 69.81 182 THR A O 1
ATOM 1534 N N . ARG A 1 183 ? 0.253 7.619 17.217 1.00 72.75 183 ARG A N 1
ATOM 1535 C CA . ARG A 1 183 ? 1.209 8.570 17.817 1.00 72.75 183 ARG A CA 1
ATOM 1536 C C . ARG A 1 183 ? 1.296 9.921 17.097 1.00 72.75 183 ARG A C 1
ATOM 1538 O O . ARG A 1 183 ? 1.846 10.860 17.656 1.00 72.75 183 ARG A O 1
ATOM 1545 N N . LEU A 1 184 ? 0.766 10.044 15.879 1.00 73.12 184 LEU A N 1
ATOM 1546 C CA . LEU A 1 184 ? 0.828 11.276 15.087 1.00 73.12 184 LEU A CA 1
ATOM 1547 C C . LEU A 1 184 ? -0.467 12.090 15.242 1.00 73.12 184 LEU A C 1
ATOM 1549 O O . LEU A 1 184 ? -1.462 11.807 14.573 1.00 73.12 184 LEU A O 1
ATOM 1553 N N . GLU A 1 185 ? -0.437 13.112 16.103 1.00 60.38 185 GLU A N 1
ATOM 1554 C CA . GLU A 1 185 ? -1.599 13.900 16.567 1.00 60.38 185 GLU A CA 1
ATOM 1555 C C . GLU A 1 185 ? -2.513 14.453 15.459 1.00 60.38 185 GLU A C 1
ATOM 1557 O O . GLU A 1 185 ? -3.727 14.496 15.640 1.00 60.38 185 GLU A O 1
ATOM 1562 N N . ALA A 1 186 ? -1.960 14.811 14.295 1.00 65.94 186 ALA A N 1
ATOM 1563 C CA . ALA A 1 186 ? -2.705 15.409 13.181 1.00 65.94 186 ALA A CA 1
ATOM 1564 C C . ALA A 1 186 ? -3.090 14.422 12.061 1.00 65.94 186 ALA A C 1
ATOM 1566 O O . ALA A 1 186 ? -3.727 14.815 11.080 1.00 65.94 186 ALA A O 1
ATOM 1567 N N . THR A 1 187 ? -2.691 13.149 12.156 1.00 68.50 187 THR A N 1
ATOM 1568 C CA . THR A 1 187 ? -2.970 12.178 11.089 1.00 68.50 187 THR A CA 1
ATOM 1569 C C . THR A 1 187 ? -4.332 11.533 11.257 1.00 68.50 187 THR A C 1
ATOM 1571 O O . THR A 1 187 ? -4.789 11.242 12.364 1.00 68.50 187 THR A O 1
ATOM 1574 N N . SER A 1 188 ? -4.994 11.314 10.125 1.00 73.75 188 SER A N 1
ATOM 1575 C CA . SER A 1 188 ? -6.245 10.575 10.116 1.00 73.75 188 SER A CA 1
ATOM 1576 C C . SER A 1 188 ? -6.016 9.083 10.304 1.00 73.75 188 SER A C 1
ATOM 1578 O O . SER A 1 188 ? -5.003 8.538 9.867 1.00 73.75 188 SER A O 1
ATOM 1580 N N . LEU A 1 189 ? -6.992 8.423 10.915 1.00 76.38 189 LEU A N 1
ATOM 1581 C CA . LEU A 1 189 ? -6.882 7.028 11.325 1.00 76.38 189 LEU A CA 1
ATOM 1582 C C . LEU A 1 189 ? -7.413 6.093 10.224 1.00 76.38 189 LEU A C 1
ATOM 1584 O O . LEU A 1 189 ? -8.567 6.256 9.810 1.00 76.38 189 LEU A O 1
ATOM 1588 N N . PRO A 1 190 ? -6.595 5.148 9.723 1.00 78.81 190 PRO A N 1
ATOM 1589 C CA . PRO A 1 190 ? -6.988 4.218 8.665 1.00 78.81 190 PRO A CA 1
ATOM 1590 C C . PRO A 1 190 ? -7.539 2.884 9.200 1.00 78.81 190 PRO A C 1
ATOM 1592 O O . PRO A 1 190 ? -7.645 2.677 10.401 1.00 78.81 190 PRO A O 1
ATOM 1595 N N . TYR A 1 191 ? -7.864 1.957 8.289 1.00 81.06 191 TYR A N 1
ATOM 1596 C CA . TYR A 1 191 ? -8.263 0.561 8.560 1.00 81.06 191 TYR A CA 1
ATOM 1597 C C . TYR A 1 191 ? -9.570 0.344 9.329 1.00 81.06 191 TYR A C 1
ATOM 1599 O O . TYR A 1 191 ? -9.786 -0.730 9.884 1.00 81.06 191 TYR A O 1
ATOM 1607 N N . VAL A 1 192 ? -10.476 1.317 9.336 1.00 78.06 192 VAL A N 1
ATOM 1608 C CA . VAL A 1 192 ? -11.699 1.238 10.150 1.00 78.06 192 VAL A CA 1
ATOM 1609 C C . VAL A 1 192 ? -12.577 0.012 9.891 1.00 78.06 192 VAL A C 1
ATOM 1611 O O . VAL A 1 192 ? -13.062 -0.580 10.849 1.00 78.06 192 VAL A O 1
ATOM 1614 N N . VAL A 1 193 ? -12.715 -0.448 8.642 1.00 79.12 193 VAL A N 1
ATOM 1615 C CA . VAL A 1 193 ? -13.449 -1.698 8.346 1.00 79.12 193 VAL A CA 1
ATOM 1616 C C . VAL A 1 193 ? -12.689 -2.929 8.811 1.00 79.12 193 VAL A C 1
ATOM 1618 O O . VAL A 1 193 ? -13.294 -3.844 9.361 1.00 79.12 193 VAL A O 1
ATOM 1621 N N . PHE A 1 194 ? -11.371 -2.973 8.612 1.00 80.12 194 PHE A N 1
ATOM 1622 C CA . PHE A 1 194 ? -10.567 -4.113 9.051 1.00 80.12 194 PHE A CA 1
ATOM 1623 C C . PHE A 1 194 ? -10.671 -4.288 10.565 1.00 80.12 194 PHE A C 1
ATOM 1625 O O . PHE A 1 194 ? -10.990 -5.371 11.050 1.00 80.12 194 PHE A O 1
ATOM 1632 N N . VAL A 1 195 ? -10.492 -3.187 11.289 1.00 76.00 195 VAL A N 1
ATOM 1633 C CA . VAL A 1 195 ? -10.687 -3.099 12.734 1.00 76.00 195 VAL A CA 1
ATOM 1634 C C . VAL A 1 195 ? -12.074 -3.612 13.115 1.00 76.00 195 VAL A C 1
ATOM 1636 O O . VAL A 1 195 ? -12.193 -4.515 13.945 1.00 76.00 195 VAL A O 1
ATOM 1639 N N . PHE A 1 196 ? -13.114 -3.124 12.439 1.00 74.44 196 PHE A N 1
ATOM 1640 C CA . PHE A 1 196 ? -14.483 -3.559 12.676 1.00 74.44 196 PHE A CA 1
ATOM 1641 C C . PHE A 1 196 ? -14.684 -5.073 12.489 1.00 74.44 196 PHE A C 1
ATOM 1643 O O . PHE A 1 196 ? -15.259 -5.743 13.349 1.00 74.44 196 PHE A O 1
ATOM 1650 N N . LYS A 1 197 ? -14.156 -5.644 11.403 1.00 76.06 197 LYS A N 1
ATOM 1651 C CA . LYS A 1 197 ? -14.243 -7.084 11.119 1.00 76.06 197 LYS A CA 1
ATOM 1652 C C . LYS A 1 197 ? -13.545 -7.942 12.166 1.00 76.06 197 LYS A C 1
ATOM 1654 O O . LYS A 1 197 ? -14.097 -8.968 12.557 1.00 76.06 197 LYS A O 1
ATOM 1659 N N . VAL A 1 198 ? -12.354 -7.540 12.612 1.00 72.19 198 VAL A N 1
ATOM 1660 C CA . VAL A 1 198 ? -11.608 -8.259 13.659 1.00 72.19 198 VAL A CA 1
ATOM 1661 C C . VAL A 1 198 ? -12.447 -8.338 14.933 1.00 72.19 198 VAL A C 1
ATOM 1663 O O . VAL A 1 198 ? -12.577 -9.392 15.541 1.00 72.19 198 VAL A O 1
ATOM 1666 N N . HIS A 1 199 ? -13.091 -7.245 15.309 1.00 67.25 199 HIS A N 1
ATOM 1667 C CA . HIS A 1 199 ? -13.910 -7.193 16.512 1.00 67.25 199 HIS A CA 1
ATOM 1668 C C . HIS A 1 199 ? -15.233 -7.962 16.393 1.00 67.25 199 HIS A C 1
ATOM 1670 O O . HIS A 1 199 ? -15.625 -8.654 17.331 1.00 67.25 199 HIS A O 1
ATOM 1676 N N . HIS A 1 200 ? -15.892 -7.914 15.229 1.00 68.19 200 HIS A N 1
ATOM 1677 C CA . HIS A 1 200 ? -17.052 -8.765 14.951 1.00 68.19 200 HIS A CA 1
ATOM 1678 C C . HIS A 1 200 ? -16.679 -10.254 15.032 1.00 68.19 200 HIS A C 1
ATOM 1680 O O . HIS A 1 200 ? -17.437 -11.063 15.567 1.00 68.19 200 HIS A O 1
ATOM 1686 N N . TYR A 1 201 ? -15.489 -10.625 14.548 1.00 67.50 201 TYR A N 1
ATOM 1687 C CA . TYR A 1 201 ? -14.956 -11.980 14.701 1.00 67.50 201 TYR A CA 1
ATOM 1688 C C . TYR A 1 201 ? -14.802 -12.384 16.179 1.00 67.50 201 TYR A C 1
ATOM 1690 O O . TYR A 1 201 ? -15.052 -13.535 16.522 1.00 67.50 201 TYR A O 1
ATOM 1698 N N . PHE A 1 202 ? -14.489 -11.438 17.070 1.00 65.38 202 PHE A N 1
ATOM 1699 C CA . PHE A 1 202 ? -14.451 -11.650 18.522 1.00 65.38 202 PHE A CA 1
ATOM 1700 C C . PHE A 1 202 ? -15.819 -11.499 19.231 1.00 65.38 202 PHE A C 1
ATOM 1702 O O . PHE A 1 202 ? -15.862 -11.393 20.456 1.00 65.38 202 PHE A O 1
ATOM 1709 N N . HIS A 1 203 ? -16.935 -11.564 18.492 1.00 61.78 203 HIS A N 1
ATOM 1710 C CA . HIS A 1 203 ? -18.315 -11.636 19.004 1.00 61.78 203 HIS A CA 1
ATOM 1711 C C . HIS A 1 203 ? -18.802 -10.441 19.834 1.00 61.78 203 HIS A C 1
ATOM 1713 O O . HIS A 1 203 ? -19.608 -10.609 20.752 1.00 61.78 203 HIS A O 1
ATOM 1719 N N . ILE A 1 204 ? -18.357 -9.226 19.523 1.00 58.31 204 ILE A N 1
ATOM 1720 C CA . ILE A 1 204 ? -18.910 -8.041 20.181 1.00 58.31 204 ILE A CA 1
ATOM 1721 C C . ILE A 1 204 ? -20.106 -7.542 19.367 1.00 58.31 204 ILE A C 1
ATOM 1723 O O . ILE A 1 204 ? -19.976 -7.149 18.207 1.00 58.31 204 ILE A O 1
ATOM 1727 N N . ASP A 1 205 ? -21.283 -7.633 19.985 1.00 55.12 205 ASP A N 1
ATOM 1728 C CA . ASP A 1 205 ? -22.583 -7.401 19.357 1.00 55.12 205 ASP A CA 1
ATOM 1729 C C . ASP A 1 205 ? -22.751 -5.919 18.978 1.00 55.12 205 ASP A C 1
ATOM 1731 O O . ASP A 1 205 ? -22.651 -5.029 19.823 1.00 55.12 205 ASP A O 1
ATOM 1735 N N . CYS A 1 206 ? -22.979 -5.656 17.692 1.00 54.06 206 CYS A N 1
ATOM 1736 C CA . CYS A 1 206 ? -22.987 -4.317 17.087 1.00 54.06 206 CYS A CA 1
ATOM 1737 C C . CYS A 1 206 ? -24.415 -3.845 16.761 1.00 54.06 206 CYS A C 1
ATOM 1739 O O . CYS A 1 206 ? -24.664 -3.263 15.706 1.00 54.06 206 CYS A O 1
ATOM 1741 N N . VAL A 1 207 ? -25.386 -4.180 17.611 1.00 51.50 207 VAL A N 1
ATOM 1742 C CA . VAL A 1 207 ? -26.806 -3.969 17.301 1.00 51.50 207 VAL A CA 1
ATOM 1743 C C . VAL A 1 207 ? -27.201 -2.514 17.597 1.00 51.50 207 VAL A C 1
ATOM 1745 O O . VAL A 1 207 ? -26.997 -2.043 18.712 1.00 51.50 207 VAL A O 1
ATOM 1748 N N . GLU A 1 208 ? -27.810 -1.858 16.596 1.00 54.31 208 GLU A N 1
ATOM 1749 C CA . GLU A 1 208 ? -28.475 -0.529 16.605 1.00 54.31 208 GLU A CA 1
ATOM 1750 C C . GLU A 1 208 ? -27.682 0.722 16.149 1.00 54.31 208 GLU A C 1
ATOM 1752 O O . GLU A 1 208 ? -28.190 1.831 16.307 1.00 54.31 208 GLU A O 1
ATOM 1757 N N . GLU A 1 209 ? -26.507 0.610 15.515 1.00 60.59 209 GLU A N 1
ATOM 1758 C CA . GLU A 1 209 ? -25.734 1.801 15.088 1.00 60.59 209 GLU A CA 1
ATOM 1759 C C . GLU A 1 209 ? -25.807 2.119 13.579 1.00 60.59 209 GLU A C 1
ATOM 1761 O O . GLU A 1 209 ? -26.050 1.248 12.738 1.00 60.59 209 GLU A O 1
ATOM 1766 N N . SER A 1 210 ? -25.619 3.400 13.233 1.00 65.06 210 SER A N 1
ATOM 1767 C CA . SER A 1 210 ? -25.649 3.881 11.849 1.00 65.06 210 SER A CA 1
ATOM 1768 C C . SER A 1 210 ? -24.385 3.451 11.089 1.00 65.06 210 SER A C 1
ATOM 1770 O O . SER A 1 210 ? -23.280 3.505 11.628 1.00 65.06 210 SER A O 1
ATOM 1772 N N . CYS A 1 211 ? -24.542 2.971 9.850 1.00 68.00 211 CYS A N 1
ATOM 1773 C CA . CYS A 1 211 ? -23.427 2.499 9.026 1.00 68.00 211 CYS A CA 1
ATOM 1774 C C . CYS A 1 211 ? -23.131 3.447 7.861 1.00 68.00 211 CYS A C 1
ATOM 1776 O O . CYS A 1 211 ? -24.031 4.056 7.279 1.00 68.00 211 CYS A O 1
ATOM 1778 N N . GLU A 1 212 ? -21.859 3.532 7.493 1.00 73.69 212 GLU A N 1
ATOM 1779 C CA . GLU A 1 212 ? -21.372 4.239 6.320 1.00 73.69 212 GLU A CA 1
ATOM 1780 C C . GLU A 1 212 ? -20.897 3.253 5.246 1.00 73.69 212 GLU A C 1
ATOM 1782 O O . GLU A 1 212 ? -20.273 2.224 5.521 1.00 73.69 212 GLU A O 1
ATOM 1787 N N . THR A 1 213 ? -21.167 3.601 3.988 1.00 72.94 213 THR A N 1
ATOM 1788 C CA . THR A 1 213 ? -20.711 2.866 2.801 1.00 72.94 213 THR A CA 1
ATOM 1789 C C . THR A 1 213 ? -19.631 3.650 2.068 1.00 72.94 213 THR A C 1
ATOM 1791 O O . THR A 1 213 ? -19.645 4.883 2.055 1.00 72.94 213 THR A O 1
ATOM 1794 N N . TYR A 1 214 ? -18.743 2.952 1.365 1.00 74.69 214 TYR A N 1
ATOM 1795 C CA . TYR A 1 214 ? -17.712 3.597 0.562 1.00 74.69 214 TYR A CA 1
ATOM 1796 C C . TYR A 1 214 ? -18.255 4.445 -0.589 1.00 74.69 214 TYR A C 1
ATOM 1798 O O . TYR A 1 214 ? -19.105 4.018 -1.370 1.00 74.69 214 TYR A O 1
ATOM 1806 N N . GLY A 1 215 ? -17.686 5.642 -0.746 1.00 75.44 215 GLY A N 1
ATOM 1807 C CA . GLY A 1 215 ? -17.895 6.470 -1.927 1.00 75.44 215 GLY A CA 1
ATOM 1808 C C . GLY A 1 215 ? -16.949 6.094 -3.071 1.00 75.44 215 GLY A C 1
ATOM 1809 O O . GLY A 1 215 ? -15.918 5.453 -2.878 1.00 75.44 215 GLY A O 1
ATOM 1810 N N . LYS A 1 216 ? -17.224 6.602 -4.280 1.00 76.88 216 LYS A N 1
ATOM 1811 C CA . LYS A 1 216 ? -16.375 6.380 -5.474 1.00 76.88 216 LYS A CA 1
ATOM 1812 C C . LYS A 1 216 ? -14.906 6.801 -5.295 1.00 76.88 216 LYS A C 1
ATOM 1814 O O . LYS A 1 216 ? -14.041 6.324 -6.010 1.00 76.88 216 LYS A O 1
ATOM 1819 N N . ARG A 1 217 ? -14.609 7.693 -4.343 1.00 80.31 217 ARG A N 1
ATOM 1820 C CA . ARG A 1 217 ? -13.248 8.199 -4.061 1.00 80.31 217 ARG A CA 1
ATOM 1821 C C . ARG A 1 217 ? -12.376 7.199 -3.285 1.00 80.31 217 ARG A C 1
ATOM 1823 O O . ARG A 1 217 ? -11.159 7.388 -3.182 1.00 80.31 217 ARG A O 1
ATOM 1830 N N . ASN A 1 218 ? -13.000 6.171 -2.715 1.00 85.06 218 ASN A N 1
ATOM 1831 C CA . ASN A 1 218 ? -12.339 5.122 -1.947 1.00 85.06 218 ASN A CA 1
ATOM 1832 C C . ASN A 1 218 ? -11.851 3.973 -2.823 1.00 85.06 218 ASN A C 1
ATOM 1834 O O . ASN A 1 218 ? -10.928 3.269 -2.426 1.00 85.06 218 ASN A O 1
ATOM 1838 N N . VAL A 1 219 ? -12.411 3.830 -4.023 1.00 88.88 219 VAL A N 1
ATOM 1839 C CA . VAL A 1 219 ? -11.985 2.805 -4.971 1.00 88.88 219 VAL A CA 1
ATOM 1840 C C . VAL A 1 219 ? -10.718 3.265 -5.681 1.00 88.88 219 VAL A C 1
ATOM 1842 O O . VAL A 1 219 ? -10.641 4.378 -6.204 1.00 88.88 219 VAL A O 1
ATOM 1845 N N . VAL A 1 220 ? -9.711 2.403 -5.698 1.00 88.75 220 VAL A N 1
ATOM 1846 C CA . VAL A 1 220 ? -8.562 2.508 -6.591 1.00 88.75 220 VAL A CA 1
ATOM 1847 C C . VAL A 1 220 ? -8.969 1.844 -7.899 1.00 88.75 220 VAL A C 1
ATOM 1849 O O . VAL A 1 220 ? -8.942 0.623 -8.032 1.00 88.75 220 VAL A O 1
ATOM 1852 N N . ASP A 1 221 ? -9.420 2.665 -8.840 1.00 88.88 221 ASP A N 1
ATOM 1853 C CA . ASP A 1 221 ? -9.963 2.244 -10.128 1.00 88.88 221 ASP A CA 1
ATOM 1854 C C . ASP A 1 221 ? -9.336 3.041 -11.287 1.00 88.88 221 ASP A C 1
ATOM 1856 O O . ASP A 1 221 ? -8.274 3.659 -11.164 1.00 88.88 221 ASP A O 1
ATOM 1860 N N . LYS A 1 222 ? -10.025 3.061 -12.430 1.00 90.38 222 LYS A N 1
ATOM 1861 C CA . LYS A 1 222 ? -9.666 3.854 -13.607 1.00 90.38 222 LYS A CA 1
ATOM 1862 C C . LYS A 1 222 ? -9.366 5.330 -13.298 1.00 90.38 222 LYS A C 1
ATOM 1864 O O . LYS A 1 222 ? -8.462 5.909 -13.898 1.00 90.38 222 LYS A O 1
ATOM 1869 N N . ILE A 1 223 ? -10.122 5.963 -12.400 1.00 88.75 223 ILE A N 1
ATOM 1870 C CA . ILE A 1 223 ? -9.934 7.380 -12.056 1.00 88.75 223 ILE A CA 1
ATOM 1871 C C . ILE A 1 223 ? -8.598 7.558 -11.334 1.00 88.75 223 ILE A C 1
ATOM 1873 O O . ILE A 1 223 ? -7.865 8.508 -11.612 1.00 88.75 223 ILE A O 1
ATOM 1877 N N . ALA A 1 224 ? -8.254 6.623 -10.445 1.00 87.50 224 ALA A N 1
ATOM 1878 C CA . ALA A 1 224 ? -6.966 6.631 -9.766 1.00 87.50 224 ALA A CA 1
ATOM 1879 C C . ALA A 1 224 ? -5.805 6.509 -10.766 1.00 87.50 224 ALA A C 1
ATOM 1881 O O . ALA A 1 224 ? -4.863 7.290 -10.672 1.00 87.50 224 ALA A O 1
ATOM 1882 N N . LEU A 1 225 ? -5.913 5.630 -11.771 1.00 90.31 225 LEU A N 1
ATOM 1883 C CA . LEU A 1 225 ? -4.902 5.494 -12.831 1.00 90.31 225 LEU A CA 1
ATOM 1884 C C . LEU A 1 225 ? -4.664 6.806 -13.593 1.00 90.31 225 LEU A C 1
ATOM 1886 O O . LEU A 1 225 ? -3.520 7.185 -13.837 1.00 90.31 225 LEU A O 1
ATOM 1890 N N . HIS A 1 226 ? -5.726 7.548 -13.911 1.00 89.44 226 HIS A N 1
ATOM 1891 C CA . HIS A 1 226 ? -5.587 8.857 -14.549 1.00 89.44 226 HIS A CA 1
ATOM 1892 C C . HIS A 1 226 ? -4.893 9.892 -13.654 1.00 89.44 226 HIS A C 1
ATOM 1894 O O . HIS A 1 226 ? -4.063 10.656 -14.144 1.00 89.44 226 HIS A O 1
ATOM 1900 N N . HIS A 1 227 ? -5.1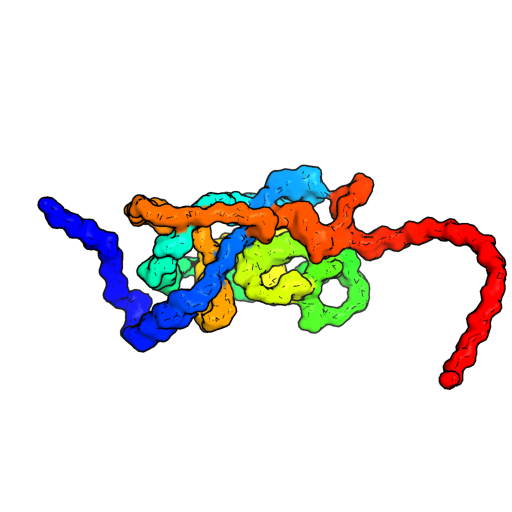81 9.907 -12.349 1.00 85.38 227 HIS A N 1
ATOM 1901 C CA . HIS A 1 227 ? -4.477 10.780 -11.400 1.00 85.38 227 HIS A CA 1
ATOM 1902 C C . HIS A 1 227 ? -3.000 10.406 -11.219 1.00 85.38 227 HIS A C 1
ATOM 1904 O O . HIS A 1 227 ? -2.196 11.271 -10.885 1.00 85.38 227 HIS A O 1
ATOM 1910 N N . MET A 1 228 ? -2.638 9.147 -11.473 1.00 84.94 228 MET A N 1
ATOM 1911 C CA . MET A 1 228 ? -1.250 8.674 -11.494 1.00 84.94 228 MET A CA 1
ATOM 1912 C C . MET A 1 228 ? -0.521 9.000 -12.808 1.00 84.94 228 MET A C 1
ATOM 1914 O O . MET A 1 228 ? 0.644 8.654 -12.959 1.00 84.94 228 MET A O 1
ATOM 1918 N N . GLY A 1 229 ? -1.187 9.649 -13.769 1.00 87.62 229 GLY A N 1
ATOM 1919 C CA . GLY A 1 229 ? -0.592 10.017 -15.055 1.00 87.62 229 GLY A CA 1
ATOM 1920 C C . GLY A 1 229 ? -0.684 8.939 -16.137 1.00 87.62 229 GLY A C 1
ATOM 1921 O O . GLY A 1 229 ? -0.143 9.146 -17.226 1.00 87.62 229 GLY A O 1
ATOM 1922 N N . LEU A 1 230 ? -1.396 7.831 -15.889 1.00 89.44 230 LEU A N 1
ATOM 1923 C CA . LEU A 1 230 ? -1.617 6.807 -16.907 1.00 89.44 230 LEU A CA 1
ATOM 1924 C C . LEU A 1 230 ? -2.778 7.166 -17.844 1.00 89.44 230 LEU A C 1
ATOM 1926 O O . LEU A 1 230 ? -3.794 7.770 -17.464 1.00 89.44 230 LEU A O 1
ATOM 1930 N N . ARG A 1 231 ? -2.641 6.747 -19.100 1.00 90.06 231 ARG A N 1
ATOM 1931 C CA . ARG A 1 231 ? -3.658 6.863 -20.144 1.00 90.06 231 ARG A CA 1
ATOM 1932 C C . ARG A 1 231 ? -3.905 5.505 -20.774 1.00 90.06 231 ARG A C 1
ATOM 1934 O O . ARG A 1 231 ? -2.987 4.717 -20.940 1.00 90.06 231 ARG A O 1
ATOM 1941 N N . HIS A 1 232 ? -5.162 5.256 -21.119 1.00 91.38 232 HIS A N 1
ATOM 1942 C CA . HIS A 1 232 ? -5.554 4.049 -21.828 1.00 91.38 232 HIS A CA 1
ATOM 1943 C C . HIS A 1 232 ? -5.462 4.303 -23.336 1.00 91.38 232 HIS A C 1
ATOM 1945 O O . HIS A 1 232 ? -6.229 5.107 -23.870 1.00 91.38 232 HIS A O 1
ATOM 1951 N N . GLY A 1 233 ? -4.520 3.638 -23.999 1.00 88.19 233 GLY A N 1
ATOM 1952 C CA . GLY A 1 233 ? -4.327 3.642 -25.446 1.00 88.19 233 GLY A CA 1
ATOM 1953 C C . GLY A 1 233 ? -4.702 2.306 -26.091 1.00 88.19 233 GLY A C 1
ATOM 1954 O O . GLY A 1 233 ? -5.374 1.471 -25.487 1.00 88.19 233 GLY A O 1
ATOM 1955 N N . VAL A 1 234 ? -4.256 2.108 -27.333 1.00 84.50 234 VAL A N 1
ATOM 1956 C CA . VAL A 1 234 ? -4.473 0.863 -28.097 1.00 84.50 234 VAL A CA 1
ATOM 1957 C C . VAL A 1 234 ? -3.733 -0.319 -27.459 1.00 84.50 234 VAL A C 1
ATOM 1959 O O . VAL A 1 234 ? -4.244 -1.433 -27.445 1.00 84.50 234 VAL A O 1
ATOM 1962 N N . GLU A 1 235 ? -2.569 -0.059 -26.863 1.00 83.88 235 GLU A N 1
ATOM 1963 C CA . GLU A 1 235 ? -1.725 -1.054 -26.183 1.00 83.88 235 GLU A CA 1
ATOM 1964 C C . GLU A 1 235 ? -2.056 -1.210 -24.681 1.00 83.88 235 GLU A C 1
ATOM 1966 O O . GLU A 1 235 ? -1.323 -1.848 -23.924 1.00 83.88 235 GLU A O 1
ATOM 1971 N N . GLY A 1 236 ? -3.173 -0.629 -24.229 1.00 89.25 236 GLY A N 1
ATOM 1972 C CA . GLY A 1 236 ? -3.581 -0.604 -22.824 1.00 89.25 236 GLY A CA 1
ATOM 1973 C C . GLY A 1 236 ? -3.057 0.623 -22.074 1.00 89.25 236 GLY A C 1
ATOM 1974 O O . GLY A 1 236 ? -2.966 1.714 -22.636 1.00 89.25 236 GLY A O 1
ATOM 1975 N N . TRP A 1 237 ? -2.775 0.476 -20.777 1.00 90.94 237 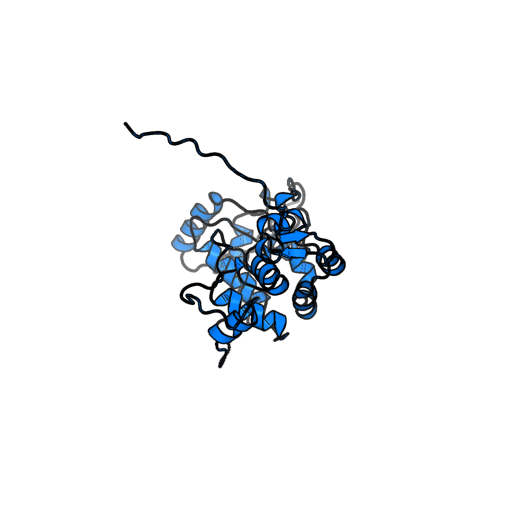TRP A N 1
ATOM 1976 C CA . TRP A 1 237 ? -2.376 1.589 -19.907 1.00 90.94 237 TRP A CA 1
ATOM 1977 C C . TRP A 1 237 ? -0.877 1.902 -19.978 1.00 90.94 237 TRP A C 1
ATOM 1979 O O . TRP A 1 237 ? -0.057 1.059 -19.605 1.00 90.94 237 TRP A O 1
ATOM 1989 N N . THR A 1 238 ? -0.533 3.130 -20.368 1.00 88.06 238 THR A N 1
ATOM 1990 C CA . THR A 1 238 ? 0.847 3.646 -20.465 1.00 88.06 238 THR A CA 1
ATOM 1991 C C . THR A 1 238 ? 0.962 5.046 -19.860 1.00 88.06 238 THR A C 1
ATOM 1993 O O . THR A 1 238 ? -0.056 5.706 -19.605 1.00 88.06 238 THR A O 1
ATOM 1996 N N . PHE A 1 239 ? 2.182 5.508 -19.576 1.00 85.69 239 PHE A N 1
ATOM 1997 C CA . PHE A 1 239 ? 2.388 6.866 -19.068 1.00 85.69 239 PHE A CA 1
ATOM 1998 C C . PHE A 1 239 ? 2.264 7.903 -20.186 1.00 85.69 239 PHE A C 1
ATOM 2000 O O . PHE A 1 239 ? 2.569 7.645 -21.348 1.00 85.69 239 PHE A O 1
ATOM 2007 N N . LYS A 1 240 ? 1.806 9.108 -19.827 1.00 71.62 240 LYS A N 1
ATOM 2008 C CA . LYS A 1 240 ? 1.561 10.200 -20.783 1.00 71.62 240 LYS A CA 1
ATOM 2009 C C . LYS A 1 240 ? 2.787 10.551 -21.644 1.00 71.62 240 LYS A C 1
ATOM 2011 O O . LYS A 1 240 ? 2.597 10.901 -22.804 1.00 71.62 240 LYS A O 1
ATOM 2016 N N . ASP A 1 241 ? 3.990 10.429 -21.094 1.00 65.31 241 ASP A N 1
ATOM 2017 C CA . ASP A 1 241 ? 5.231 10.881 -21.736 1.00 65.31 241 ASP A CA 1
ATOM 2018 C C . ASP A 1 241 ? 5.916 9.777 -22.570 1.00 65.31 241 ASP A C 1
ATOM 2020 O O . ASP A 1 241 ? 6.913 10.030 -23.239 1.00 65.31 241 ASP A O 1
ATOM 2024 N N . GLU A 1 242 ? 5.368 8.554 -22.588 1.00 55.50 242 GLU A N 1
ATOM 2025 C CA . GLU A 1 242 ? 5.873 7.453 -23.429 1.00 55.50 242 GLU A CA 1
ATOM 2026 C C . GLU A 1 242 ? 5.449 7.603 -24.906 1.00 55.50 242 GLU A C 1
ATOM 2028 O O . GLU A 1 242 ? 6.054 6.996 -25.786 1.00 55.50 242 GLU A O 1
ATOM 2033 N N . ASN A 1 243 ? 4.470 8.469 -25.205 1.00 44.66 243 ASN A N 1
ATOM 2034 C CA . ASN A 1 243 ? 3.976 8.734 -26.560 1.00 44.66 243 ASN A CA 1
ATOM 2035 C C . ASN A 1 243 ? 4.451 10.098 -27.090 1.00 44.66 243 ASN A C 1
ATOM 2037 O O . ASN A 1 243 ? 3.640 10.979 -27.378 1.00 44.66 243 ASN A O 1
ATOM 2041 N N . HIS A 1 244 ? 5.761 10.269 -27.264 1.00 41.19 244 HIS A N 1
ATOM 2042 C CA . HIS A 1 244 ? 6.306 11.285 -28.170 1.00 41.19 244 HIS A CA 1
ATOM 2043 C C . HIS A 1 244 ? 6.486 10.684 -29.569 1.00 41.19 244 HIS A C 1
ATOM 2045 O O . HIS A 1 244 ? 7.598 10.448 -30.030 1.00 41.19 244 HIS A O 1
ATOM 2051 N N . VAL A 1 245 ? 5.373 10.436 -30.258 1.00 37.38 245 VAL A N 1
ATOM 2052 C CA . VAL A 1 245 ? 5.362 10.469 -31.724 1.00 37.38 245 VAL A CA 1
ATOM 2053 C C . VAL A 1 245 ? 4.455 11.633 -32.080 1.00 37.38 245 VAL A C 1
ATOM 2055 O O . VAL A 1 245 ? 3.252 11.474 -32.269 1.00 37.38 245 VAL A O 1
ATOM 2058 N N . GLU A 1 246 ? 5.025 12.837 -32.043 1.00 37.62 246 GLU A N 1
ATOM 2059 C CA . GLU A 1 246 ? 4.392 13.986 -32.675 1.00 37.62 246 GLU A CA 1
ATOM 2060 C C . GLU A 1 246 ? 4.382 13.713 -34.179 1.00 37.62 246 GLU A C 1
ATOM 2062 O O . GLU A 1 246 ? 5.419 13.592 -34.828 1.00 37.62 246 GLU A O 1
ATOM 2067 N N . GLU A 1 247 ? 3.179 13.529 -34.704 1.00 36.56 247 GLU A N 1
ATOM 2068 C CA . GLU A 1 247 ? 2.875 13.500 -36.124 1.00 36.56 247 GLU A CA 1
ATOM 2069 C C . GLU A 1 247 ? 3.346 14.838 -36.725 1.00 36.56 247 GLU A C 1
ATOM 2071 O O . GLU A 1 247 ? 2.770 15.890 -36.440 1.00 36.56 247 GLU A O 1
ATOM 2076 N N . GLU A 1 248 ? 4.445 14.826 -37.490 1.00 36.88 248 GLU A N 1
ATOM 2077 C CA . GLU A 1 248 ? 4.936 16.021 -38.183 1.00 36.88 248 GLU A CA 1
ATOM 2078 C C . GLU A 1 248 ? 3.853 16.539 -39.142 1.00 36.88 248 GLU A C 1
ATOM 2080 O O . GLU A 1 248 ? 3.589 15.957 -40.197 1.00 36.88 248 GLU A O 1
ATOM 2085 N N . ALA A 1 249 ? 3.227 17.662 -38.790 1.00 36.16 249 ALA A N 1
ATOM 2086 C CA . ALA A 1 249 ? 2.404 18.425 -39.717 1.00 36.16 249 ALA A CA 1
ATOM 2087 C C . ALA A 1 249 ? 3.306 19.275 -40.640 1.00 36.16 249 ALA A C 1
ATOM 2089 O O . ALA A 1 249 ? 4.302 19.844 -40.182 1.00 36.16 249 ALA A O 1
ATOM 2090 N N . PRO A 1 250 ? 2.981 19.385 -41.941 1.00 37.53 250 PRO A N 1
ATOM 2091 C CA . PRO A 1 250 ? 3.916 19.862 -42.949 1.00 37.53 250 PRO A CA 1
ATOM 2092 C C . PRO A 1 250 ? 4.170 21.370 -42.876 1.00 37.53 250 PRO A C 1
ATOM 2094 O O . PRO A 1 250 ? 3.294 22.181 -42.574 1.00 37.53 250 PRO A O 1
ATOM 2097 N N . ILE A 1 251 ? 5.405 21.716 -43.236 1.00 43.81 251 ILE A N 1
ATOM 2098 C CA . ILE A 1 251 ? 5.977 23.059 -43.344 1.00 43.81 251 ILE A CA 1
ATOM 2099 C C . ILE A 1 251 ? 5.052 23.994 -44.142 1.00 43.81 251 ILE A C 1
ATOM 2101 O O . ILE A 1 251 ? 4.825 23.796 -45.336 1.00 43.81 251 ILE A O 1
ATOM 2105 N N . GLY A 1 252 ? 4.584 25.061 -43.489 1.00 33.41 252 GLY A N 1
ATOM 2106 C CA . GLY A 1 252 ? 3.802 26.143 -44.088 1.00 33.41 252 GLY A CA 1
ATOM 2107 C C . GLY A 1 252 ? 4.307 27.524 -43.657 1.00 33.41 252 GLY A C 1
ATOM 2108 O O . GLY A 1 252 ? 4.017 27.992 -42.565 1.00 33.41 252 GLY A O 1
ATOM 2109 N N . SER A 1 253 ? 5.092 28.134 -44.545 1.00 34.50 253 SER A N 1
ATOM 2110 C CA . SER A 1 253 ? 5.582 29.522 -44.636 1.00 34.50 253 SER A CA 1
ATOM 2111 C C . SER A 1 253 ? 4.904 30.641 -43.802 1.00 34.50 253 SER A C 1
ATOM 2113 O O . SER A 1 253 ? 3.714 30.875 -43.960 1.00 34.50 253 SER A O 1
ATOM 2115 N N . SER A 1 254 ? 5.750 31.424 -43.098 1.00 35.78 254 SER A N 1
ATOM 2116 C CA . SER A 1 254 ? 5.803 32.910 -42.939 1.00 35.78 254 SER A CA 1
ATOM 2117 C C . SER A 1 254 ? 4.486 33.682 -42.684 1.00 35.78 254 SER A C 1
ATOM 2119 O O . SER A 1 254 ? 3.570 33.635 -43.489 1.00 35.78 254 SER A O 1
ATOM 2121 N N . SER A 1 255 ? 4.355 34.518 -41.646 1.00 33.59 255 SER A N 1
ATOM 2122 C CA . SER A 1 255 ? 5.047 35.817 -41.578 1.00 33.59 255 SER A CA 1
ATOM 2123 C C . SER A 1 255 ? 5.072 36.457 -40.182 1.00 33.59 255 SER A C 1
ATOM 2125 O O . SER A 1 255 ? 4.130 36.350 -39.400 1.00 33.59 255 SER A O 1
ATOM 2127 N N . ALA A 1 256 ? 6.159 37.185 -39.925 1.00 39.06 256 ALA A N 1
ATOM 2128 C CA . ALA A 1 256 ? 6.485 37.915 -38.706 1.00 39.06 256 ALA A CA 1
ATOM 2129 C C . ALA A 1 256 ? 5.474 39.008 -38.304 1.00 39.06 256 ALA A C 1
ATOM 2131 O O . ALA A 1 256 ? 4.970 39.755 -39.140 1.00 39.06 256 ALA A O 1
ATOM 2132 N N . SER A 1 257 ? 5.301 39.192 -36.992 1.00 33.84 257 SER A N 1
ATOM 2133 C CA . SER A 1 257 ? 4.830 40.447 -36.399 1.00 33.84 257 SER A CA 1
ATOM 2134 C C . SER A 1 257 ? 5.619 40.722 -35.119 1.00 33.84 257 SER A C 1
ATOM 2136 O O . SER A 1 257 ? 5.502 40.022 -34.115 1.00 33.84 257 SER A O 1
ATOM 2138 N N . ILE A 1 258 ? 6.484 41.730 -35.204 1.00 41.94 258 ILE A N 1
ATOM 2139 C CA . ILE A 1 258 ? 7.275 42.291 -34.110 1.00 41.94 258 ILE A CA 1
ATOM 2140 C C . ILE A 1 258 ? 6.344 43.149 -33.245 1.00 41.94 258 ILE A C 1
ATOM 2142 O O . ILE A 1 258 ? 5.648 44.018 -33.769 1.00 41.94 258 ILE A O 1
ATOM 2146 N N . ARG A 1 259 ? 6.370 42.965 -31.919 1.00 33.97 259 ARG A N 1
ATOM 2147 C CA . ARG A 1 259 ? 5.735 43.877 -30.953 1.00 33.97 259 ARG A CA 1
ATOM 2148 C C . ARG A 1 259 ? 6.816 44.481 -30.049 1.00 33.97 259 ARG A C 1
ATOM 2150 O O . ARG A 1 259 ? 7.549 43.707 -29.433 1.00 33.97 259 ARG A O 1
ATOM 2157 N N . PRO A 1 260 ? 6.955 45.815 -29.948 1.00 36.44 260 PRO A N 1
ATOM 2158 C CA . PRO A 1 260 ? 7.921 46.409 -29.036 1.00 36.44 260 PRO A CA 1
ATOM 2159 C C . PRO A 1 260 ? 7.380 46.408 -27.600 1.00 36.44 260 PRO A C 1
ATOM 2161 O O . PRO A 1 260 ? 6.174 46.506 -27.372 1.00 36.44 260 PRO A O 1
ATOM 2164 N N . LYS A 1 261 ? 8.296 46.283 -26.634 1.00 37.75 261 LYS A N 1
ATOM 2165 C CA . LYS A 1 261 ? 8.037 46.498 -25.207 1.00 37.75 261 LYS A CA 1
ATOM 2166 C C . LYS A 1 261 ? 8.285 47.966 -24.858 1.00 37.75 261 LYS A C 1
ATOM 2168 O O . LYS A 1 261 ? 9.433 48.394 -24.945 1.00 37.75 261 LYS A O 1
ATOM 2173 N N . SER A 1 262 ? 7.238 48.650 -24.403 1.00 41.12 262 SER A N 1
ATOM 2174 C CA . SER A 1 262 ? 7.212 49.631 -23.301 1.00 41.12 262 SER A CA 1
ATOM 2175 C C . SER A 1 262 ? 5.800 50.184 -23.182 1.00 41.12 262 SER A C 1
ATOM 2177 O O . SER A 1 262 ? 5.346 50.767 -24.193 1.00 41.12 262 SER A O 1
#